Protein AF-A0A3C1Z0P9-F1 (afdb_monomer)

Sequence (210 aa):
MDNQQPSSAASVQPLSIDPVDRVIAYHIRTKHHFNRYAKSLGFLDWANQPDPFRRFEGTPLIRLPLLSPKDDPQSPSYDAIYQPGAVASQPLTIRTISRFFELSLGLSAWKKAGESEWALRNNPSSGNLHPTEGYVMLPPSDGLALAPGLYHYAPKEHGLELRIEYPPEQVTRLLAEFPSGAFLFGLTSVHWREAWKYGERAFRYCNHDV

Structure (mmCIF, N/CA/C/O backbone):
data_AF-A0A3C1Z0P9-F1
#
_entry.id   AF-A0A3C1Z0P9-F1
#
loop_
_atom_site.group_PDB
_atom_site.id
_atom_site.type_symbol
_atom_site.label_atom_id
_atom_site.label_alt_id
_atom_site.label_comp_id
_atom_site.label_asym_id
_atom_site.label_entity_id
_atom_site.label_seq_id
_atom_site.pdbx_PDB_ins_code
_atom_site.Cartn_x
_atom_site.Cartn_y
_atom_site.Cartn_z
_atom_site.occupancy
_atom_site.B_iso_or_equiv
_atom_site.auth_seq_id
_atom_site.auth_comp_id
_atom_site.auth_asym_id
_atom_site.auth_atom_id
_atom_site.pdbx_PDB_model_num
ATOM 1 N N . MET A 1 1 ? 25.998 -17.353 -51.418 1.00 42.50 1 MET A N 1
ATOM 2 C CA . MET A 1 1 ? 26.327 -18.200 -50.259 1.00 42.50 1 MET A CA 1
ATOM 3 C C . MET A 1 1 ? 27.242 -17.379 -49.386 1.00 42.50 1 MET A C 1
ATOM 5 O O . MET A 1 1 ? 28.384 -17.194 -49.771 1.00 42.50 1 MET A O 1
ATOM 9 N N . ASP A 1 2 ? 26.729 -16.831 -48.292 1.00 38.31 2 ASP A N 1
ATOM 10 C CA . ASP A 1 2 ? 27.595 -16.392 -47.205 1.00 38.31 2 ASP A CA 1
ATOM 11 C C . ASP A 1 2 ? 26.858 -16.667 -45.897 1.00 38.31 2 ASP A C 1
ATOM 13 O O . ASP A 1 2 ? 25.745 -16.193 -45.666 1.00 38.31 2 ASP A O 1
ATOM 17 N N . ASN A 1 3 ? 27.409 -17.615 -45.151 1.00 41.31 3 ASN A N 1
ATOM 18 C CA . ASN A 1 3 ? 26.755 -18.341 -44.077 1.00 41.31 3 ASN A CA 1
ATOM 19 C C . ASN A 1 3 ? 27.108 -17.633 -42.764 1.00 41.31 3 ASN A C 1
ATOM 21 O O . ASN A 1 3 ? 28.132 -17.938 -42.153 1.00 41.31 3 ASN A O 1
ATOM 25 N N . GLN A 1 4 ? 26.305 -16.648 -42.354 1.00 46.50 4 GLN A N 1
ATOM 26 C CA . GLN A 1 4 ? 26.462 -16.032 -41.036 1.00 46.50 4 GLN A CA 1
ATOM 27 C C . GLN A 1 4 ? 26.094 -17.057 -39.959 1.00 46.50 4 GLN A C 1
ATOM 29 O O . GLN A 1 4 ? 24.937 -17.444 -39.800 1.00 46.50 4 GLN A O 1
ATOM 34 N N . GLN A 1 5 ? 27.119 -17.521 -39.246 1.00 40.94 5 GLN A N 1
ATOM 35 C CA . GLN A 1 5 ? 27.005 -18.417 -38.103 1.00 40.94 5 GLN A CA 1
ATOM 36 C C . GLN A 1 5 ? 26.065 -17.835 -37.033 1.00 40.94 5 GLN A C 1
ATOM 38 O O . GLN A 1 5 ? 26.124 -16.635 -36.751 1.00 40.94 5 GLN A O 1
ATOM 43 N N . PRO A 1 6 ? 25.234 -18.665 -36.382 1.00 46.44 6 PRO A N 1
ATOM 44 C CA . PRO A 1 6 ? 24.427 -18.215 -35.263 1.00 46.44 6 PRO A CA 1
ATOM 45 C C . PRO A 1 6 ? 25.325 -17.822 -34.082 1.00 46.44 6 PRO A C 1
ATOM 47 O O . PRO A 1 6 ? 26.190 -18.585 -33.650 1.00 46.44 6 PRO A O 1
ATOM 50 N N . SER A 1 7 ? 25.081 -16.608 -33.582 1.00 47.12 7 SER A N 1
ATOM 51 C CA . SER A 1 7 ? 25.547 -16.057 -32.306 1.00 47.12 7 SER A CA 1
ATOM 52 C C . SER A 1 7 ? 25.639 -17.136 -31.224 1.00 47.12 7 SER A C 1
ATOM 54 O O . SER A 1 7 ? 24.657 -17.837 -30.962 1.00 47.12 7 SER A O 1
ATOM 56 N N . SER A 1 8 ? 26.812 -17.271 -30.598 1.00 46.47 8 SER A N 1
ATOM 57 C CA . SER A 1 8 ? 27.022 -18.226 -29.516 1.00 46.47 8 SER A CA 1
ATOM 58 C C . SER A 1 8 ? 26.018 -17.960 -28.394 1.00 46.47 8 SER A C 1
ATOM 60 O O . SER A 1 8 ? 25.940 -16.867 -27.828 1.00 46.47 8 SER A O 1
ATOM 62 N N . ALA A 1 9 ? 25.210 -18.972 -28.081 1.00 48.31 9 ALA A N 1
ATOM 63 C CA . ALA A 1 9 ? 24.392 -18.965 -26.885 1.00 48.31 9 ALA A CA 1
ATOM 64 C C . ALA A 1 9 ? 25.336 -18.782 -25.691 1.00 48.31 9 ALA A C 1
ATOM 66 O O . ALA A 1 9 ? 26.163 -19.651 -25.411 1.00 48.31 9 ALA A O 1
ATOM 67 N N . ALA A 1 10 ? 25.260 -17.623 -25.032 1.00 52.56 10 ALA A N 1
ATOM 68 C CA . ALA A 1 10 ? 26.004 -17.372 -23.810 1.00 52.56 10 ALA A CA 1
ATOM 69 C C . ALA A 1 10 ? 25.711 -18.520 -22.838 1.00 52.56 10 ALA A C 1
ATOM 71 O O . ALA A 1 10 ? 24.551 -18.767 -22.500 1.00 52.56 10 ALA A O 1
ATOM 72 N N . SER A 1 11 ? 26.754 -19.242 -22.433 1.00 46.38 11 SER A N 1
ATOM 73 C CA . SER A 1 11 ? 26.647 -20.298 -21.439 1.00 46.38 11 SER A CA 1
ATOM 74 C C . SER A 1 11 ? 26.042 -19.697 -20.173 1.00 46.38 11 SER A C 1
ATOM 76 O O . SER A 1 11 ? 26.621 -18.816 -19.537 1.00 46.38 11 SER A O 1
ATOM 78 N N . VAL A 1 12 ? 24.827 -20.129 -19.833 1.00 59.91 12 VAL A N 1
ATOM 79 C CA . VAL A 1 12 ? 24.182 -19.740 -18.582 1.00 59.91 12 VAL A CA 1
ATOM 80 C C . VAL A 1 12 ? 24.984 -20.407 -17.473 1.00 59.91 12 VAL A C 1
ATOM 82 O O . VAL A 1 12 ? 24.833 -21.601 -17.222 1.00 59.91 12 VAL A O 1
ATOM 85 N N . GLN A 1 13 ? 25.897 -19.657 -16.856 1.00 63.56 13 GLN A N 1
ATOM 86 C CA . GLN A 1 13 ? 26.568 -20.127 -15.653 1.00 63.56 13 GLN A CA 1
ATOM 87 C C . GLN A 1 13 ? 25.504 -20.432 -14.590 1.00 63.56 13 GLN A C 1
ATOM 89 O O . GLN A 1 13 ? 24.566 -19.640 -14.428 1.00 63.56 13 GLN A O 1
ATOM 94 N N . PRO A 1 14 ? 25.615 -21.566 -13.879 1.00 70.69 14 PRO A N 1
ATOM 95 C CA . PRO A 1 14 ? 24.681 -21.891 -12.816 1.00 70.69 14 PRO A CA 1
ATOM 96 C C . PRO A 1 14 ? 24.708 -20.784 -11.759 1.00 70.69 14 PRO A C 1
ATOM 98 O O . PRO A 1 14 ? 25.771 -20.292 -11.379 1.00 70.69 14 PRO A O 1
ATOM 101 N N . LEU A 1 15 ? 23.523 -20.366 -11.310 1.00 74.00 15 LEU A N 1
ATOM 102 C CA . LEU A 1 15 ? 23.396 -19.397 -10.224 1.00 74.00 15 LEU A CA 1
ATOM 103 C C . LEU A 1 15 ? 24.046 -19.982 -8.965 1.00 74.00 15 LEU A C 1
ATOM 105 O O . LEU A 1 15 ? 23.732 -21.111 -8.587 1.00 74.00 15 LEU A O 1
ATOM 109 N N . SER A 1 16 ? 24.926 -19.209 -8.320 1.00 83.44 16 SER A N 1
ATOM 110 C CA . SER A 1 16 ? 25.481 -19.571 -7.011 1.00 83.44 16 SER A CA 1
ATOM 111 C C . SER A 1 16 ? 24.342 -19.857 -6.030 1.00 83.44 16 SER A C 1
ATOM 113 O O . SER A 1 16 ? 23.314 -19.172 -6.039 1.00 83.44 16 SER A O 1
ATOM 115 N N . ILE A 1 17 ? 24.511 -20.884 -5.198 1.00 88.12 17 ILE A N 1
ATOM 116 C CA . ILE A 1 17 ? 23.572 -21.194 -4.111 1.00 88.12 17 ILE A CA 1
ATOM 117 C C . ILE A 1 17 ? 23.755 -20.251 -2.918 1.00 88.12 17 ILE A C 1
ATOM 119 O O . ILE A 1 17 ? 22.857 -20.151 -2.083 1.00 88.12 17 ILE A O 1
ATOM 123 N N . ASP A 1 18 ? 24.883 -19.538 -2.860 1.00 95.56 18 ASP A N 1
ATOM 124 C CA . ASP A 1 18 ? 25.155 -18.562 -1.817 1.00 95.56 18 ASP A CA 1
ATOM 125 C C . ASP A 1 18 ? 24.225 -17.332 -1.959 1.00 95.56 18 ASP A C 1
ATOM 127 O O . ASP A 1 18 ? 24.135 -16.730 -3.038 1.00 95.56 18 ASP A O 1
ATOM 131 N N . PRO A 1 19 ? 23.492 -16.936 -0.899 1.00 94.69 19 PRO A N 1
ATOM 132 C CA . PRO A 1 19 ? 22.574 -15.801 -0.959 1.00 94.69 19 PRO A CA 1
ATOM 133 C C . PRO A 1 19 ? 23.247 -14.466 -1.300 1.00 94.69 19 PRO A C 1
ATOM 135 O O . PRO A 1 19 ? 22.649 -13.652 -2.007 1.00 94.69 19 PRO A O 1
ATOM 138 N N . VAL A 1 20 ? 24.474 -14.232 -0.825 1.00 96.19 20 VAL A N 1
ATOM 139 C CA . VAL A 1 20 ? 25.214 -12.986 -1.061 1.00 96.19 20 VAL A CA 1
ATOM 140 C C . VAL A 1 20 ? 25.631 -12.907 -2.525 1.00 96.19 20 VAL A C 1
ATOM 142 O O . VAL A 1 20 ? 25.364 -11.895 -3.180 1.00 96.19 20 VAL A O 1
ATOM 145 N N . ASP A 1 21 ? 26.170 -13.993 -3.077 1.00 96.00 21 ASP A N 1
ATOM 146 C CA . ASP A 1 21 ? 26.513 -14.077 -4.499 1.00 96.00 21 ASP A CA 1
ATOM 147 C C . ASP A 1 21 ? 25.297 -13.822 -5.394 1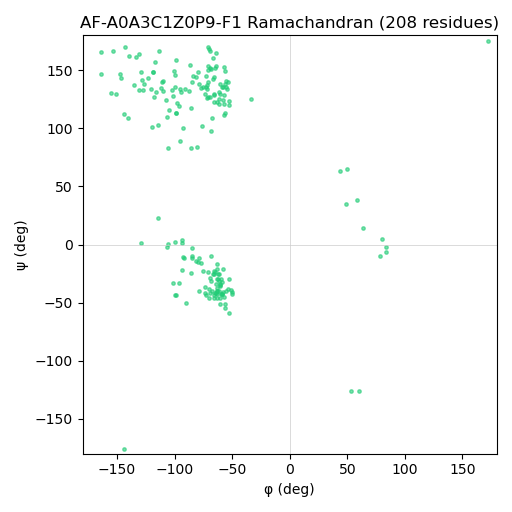.00 96.00 21 ASP A C 1
ATOM 149 O O . ASP A 1 21 ? 25.396 -13.112 -6.397 1.00 96.00 21 ASP A O 1
ATOM 153 N N . ARG A 1 22 ? 24.119 -14.349 -5.032 1.00 95.06 22 ARG A N 1
ATOM 154 C CA . ARG A 1 22 ? 22.870 -14.119 -5.781 1.00 95.06 22 ARG A CA 1
ATOM 155 C C . ARG A 1 22 ? 22.459 -12.651 -5.776 1.00 95.06 22 ARG A C 1
ATOM 157 O O . ARG A 1 22 ? 22.058 -12.129 -6.820 1.00 95.06 22 ARG A O 1
ATOM 164 N N . VAL A 1 23 ? 22.565 -11.977 -4.631 1.00 95.06 23 VAL A N 1
ATOM 165 C CA . VAL A 1 23 ? 22.272 -10.541 -4.514 1.00 95.06 23 VAL A CA 1
ATOM 166 C C . VAL A 1 23 ? 23.273 -9.719 -5.327 1.00 95.06 23 VAL A C 1
ATOM 168 O O . VAL A 1 23 ? 22.857 -8.824 -6.065 1.00 95.06 23 VAL A O 1
ATOM 171 N N . ILE A 1 24 ? 24.569 -10.043 -5.271 1.00 96.12 24 ILE A N 1
ATOM 172 C CA . ILE A 1 24 ? 25.610 -9.374 -6.068 1.00 96.12 24 ILE A CA 1
ATOM 173 C C . ILE A 1 24 ? 25.377 -9.606 -7.565 1.00 96.12 24 ILE A C 1
ATOM 175 O O . ILE A 1 24 ? 25.391 -8.649 -8.341 1.00 96.12 24 ILE A O 1
ATOM 179 N N . ALA A 1 25 ? 25.096 -10.839 -7.985 1.00 95.56 25 ALA A N 1
ATOM 180 C CA . ALA A 1 25 ? 24.813 -11.174 -9.377 1.00 95.56 25 ALA A CA 1
ATOM 181 C C . ALA A 1 25 ? 23.583 -10.416 -9.896 1.00 95.56 25 ALA A C 1
ATOM 183 O O . ALA A 1 25 ? 23.639 -9.786 -10.957 1.00 95.56 25 ALA A O 1
ATOM 184 N N . TYR A 1 26 ? 22.493 -10.392 -9.120 1.00 95.88 26 TYR A N 1
ATOM 185 C CA . TYR A 1 26 ? 21.323 -9.572 -9.430 1.00 95.88 26 TYR A CA 1
ATOM 186 C C . TYR A 1 26 ? 21.692 -8.090 -9.505 1.00 95.88 26 TYR A C 1
ATOM 188 O O . TYR A 1 26 ? 21.267 -7.390 -10.431 1.00 95.88 26 TYR A O 1
ATOM 196 N N . HIS A 1 27 ? 22.520 -7.604 -8.576 1.00 96.69 27 HIS A N 1
ATOM 197 C CA . HIS A 1 27 ? 22.943 -6.218 -8.563 1.00 96.69 27 HIS A CA 1
ATOM 198 C C . HIS A 1 27 ? 23.704 -5.854 -9.850 1.00 96.69 27 HIS A C 1
ATOM 200 O O . HIS A 1 27 ? 23.360 -4.882 -10.527 1.00 96.69 27 HIS A O 1
ATOM 206 N N . ILE A 1 28 ? 24.713 -6.639 -10.220 1.00 95.94 28 ILE A N 1
ATOM 207 C CA . ILE A 1 28 ? 25.516 -6.408 -11.423 1.00 95.94 28 ILE A CA 1
ATOM 208 C C . ILE A 1 28 ? 24.663 -6.510 -12.688 1.00 95.94 28 ILE A C 1
ATOM 210 O O . ILE A 1 28 ? 24.818 -5.676 -13.576 1.00 95.94 28 ILE A O 1
ATOM 214 N N . ARG A 1 29 ? 23.726 -7.464 -12.754 1.00 95.31 29 ARG A N 1
ATOM 215 C CA . ARG A 1 29 ? 22.829 -7.636 -13.907 1.00 95.31 29 ARG A CA 1
ATOM 216 C C . ARG A 1 29 ? 21.907 -6.436 -14.129 1.00 95.31 29 ARG A C 1
ATOM 218 O O . ARG A 1 29 ? 21.648 -6.060 -15.267 1.00 95.31 29 ARG A O 1
ATOM 225 N N . THR A 1 30 ? 21.392 -5.851 -13.050 1.00 96.69 30 THR A N 1
ATOM 226 C CA . THR A 1 30 ? 20.260 -4.910 -13.119 1.00 96.69 30 THR A CA 1
ATOM 227 C C . THR A 1 30 ? 20.629 -3.451 -12.897 1.00 96.69 30 THR A C 1
ATOM 229 O O . THR A 1 30 ? 19.746 -2.594 -12.957 1.00 96.69 30 THR A O 1
ATOM 232 N N . LYS A 1 31 ? 21.897 -3.128 -12.615 1.00 96.50 31 LYS A N 1
ATOM 233 C CA . LYS A 1 31 ? 22.359 -1.733 -12.586 1.00 96.50 31 LYS A CA 1
ATOM 234 C C . LYS A 1 31 ? 22.422 -1.151 -13.999 1.00 96.50 31 LYS A C 1
ATOM 236 O O . LYS A 1 31 ? 22.614 -1.867 -14.978 1.00 96.50 31 LYS A O 1
ATOM 241 N N . HIS A 1 32 ? 22.279 0.164 -14.100 1.00 95.94 32 HIS A N 1
ATOM 242 C CA . HIS A 1 32 ? 22.684 0.859 -15.315 1.00 95.94 32 HIS A CA 1
ATOM 243 C C . HIS A 1 32 ? 24.210 0.866 -15.413 1.00 95.94 32 HIS A C 1
ATOM 245 O O . HIS A 1 32 ? 24.918 0.843 -14.404 1.00 95.94 32 HIS A O 1
ATOM 251 N N . HIS A 1 33 ? 24.709 0.882 -16.639 1.00 94.00 33 HIS A N 1
ATOM 252 C CA . HIS A 1 33 ? 26.115 1.051 -16.952 1.00 94.00 33 HIS A CA 1
ATOM 253 C C . HIS A 1 33 ? 26.282 2.340 -17.747 1.00 94.00 33 HIS A C 1
ATOM 255 O O . HIS A 1 33 ? 25.355 2.780 -18.419 1.00 94.00 33 HIS A O 1
ATOM 261 N N . PHE A 1 34 ? 27.487 2.902 -17.725 1.00 95.38 34 PHE A N 1
ATOM 262 C CA . PHE A 1 34 ? 27.802 4.127 -18.459 1.00 95.38 34 PHE A CA 1
ATOM 263 C C . PHE A 1 34 ? 27.367 4.069 -19.938 1.00 95.38 34 PHE A C 1
ATOM 265 O O . PHE A 1 34 ? 26.765 5.008 -20.439 1.00 95.38 34 PHE A O 1
ATOM 272 N N . ASN A 1 35 ? 27.573 2.921 -20.597 1.00 96.12 35 ASN A N 1
ATOM 273 C CA . ASN A 1 35 ? 27.266 2.733 -22.020 1.00 96.12 35 ASN A CA 1
ATOM 274 C C . ASN A 1 35 ? 25.938 2.005 -22.306 1.00 96.12 35 ASN A C 1
ATOM 276 O O . ASN A 1 35 ? 25.666 1.699 -23.463 1.00 96.12 35 ASN A O 1
ATOM 280 N N . ARG A 1 36 ? 25.139 1.640 -21.289 1.00 92.94 36 ARG A N 1
ATOM 281 C CA . ARG A 1 36 ? 23.839 0.970 -21.504 1.00 92.94 36 ARG A CA 1
ATOM 282 C C . ARG A 1 36 ? 22.928 1.001 -20.279 1.00 92.94 36 ARG A C 1
ATOM 284 O O . ARG A 1 36 ? 23.380 0.837 -19.144 1.00 92.94 36 ARG A O 1
ATOM 291 N N . TYR A 1 37 ? 21.622 1.068 -20.515 1.00 94.06 37 TYR A N 1
ATOM 292 C CA . TYR A 1 37 ? 20.629 0.819 -19.473 1.00 94.06 37 TYR A CA 1
ATOM 293 C C . TYR A 1 37 ? 20.558 -0.666 -19.077 1.00 94.06 37 TYR A C 1
ATOM 295 O O . TYR A 1 37 ? 21.166 -1.540 -19.699 1.00 94.06 37 TYR A O 1
ATOM 303 N N . ALA A 1 38 ? 19.831 -0.937 -17.991 1.00 95.12 38 ALA A N 1
ATOM 304 C CA . ALA A 1 38 ? 19.542 -2.298 -17.555 1.00 95.12 38 ALA A CA 1
ATOM 305 C C . ALA A 1 38 ? 18.579 -2.938 -18.562 1.00 95.12 38 ALA A C 1
ATOM 307 O O . ALA A 1 38 ? 17.809 -2.226 -19.206 1.00 95.12 38 ALA A O 1
ATOM 308 N N . LYS A 1 39 ? 18.630 -4.263 -18.710 1.00 95.38 39 LYS A N 1
ATOM 309 C CA . LYS A 1 39 ? 17.840 -4.958 -19.729 1.00 95.38 39 LYS A CA 1
ATOM 310 C C . LYS A 1 39 ? 16.335 -4.845 -19.456 1.00 95.38 39 LYS A C 1
ATOM 312 O O . LYS A 1 39 ? 15.859 -5.168 -18.367 1.00 95.38 39 LYS A O 1
ATOM 317 N N . SER A 1 40 ? 15.605 -4.442 -20.488 1.00 94.00 40 SER A N 1
ATOM 318 C CA . SER A 1 40 ? 14.145 -4.462 -20.592 1.00 94.00 40 SER A CA 1
ATOM 319 C C . SER A 1 40 ? 13.756 -4.793 -22.039 1.00 94.00 40 SER A C 1
ATOM 321 O O . SER A 1 40 ? 14.635 -5.058 -22.862 1.00 94.00 40 SER A O 1
ATOM 323 N N . LEU A 1 41 ? 12.459 -4.776 -22.365 1.00 90.88 41 LEU A N 1
ATOM 324 C CA . LEU A 1 41 ? 11.967 -5.036 -23.726 1.00 90.88 41 LEU A CA 1
ATOM 325 C C . LEU A 1 41 ? 12.441 -3.998 -24.762 1.00 90.88 41 LEU A C 1
ATOM 327 O O . LEU A 1 41 ? 12.373 -4.257 -25.958 1.00 90.88 41 LEU A O 1
ATOM 331 N N . GLY A 1 42 ? 12.922 -2.828 -24.326 1.00 89.44 42 GLY A N 1
ATOM 332 C CA . GLY A 1 42 ? 13.350 -1.739 -25.214 1.00 89.44 42 GLY A CA 1
ATOM 333 C C . GLY A 1 42 ? 12.204 -0.902 -25.801 1.00 89.44 42 GLY A C 1
ATOM 334 O O . GLY A 1 42 ? 12.459 0.165 -26.348 1.00 89.44 42 GLY A O 1
ATOM 335 N N . PHE A 1 43 ? 10.954 -1.337 -25.634 1.00 92.38 43 PHE A N 1
ATOM 336 C CA . PHE A 1 43 ? 9.726 -0.605 -25.951 1.00 92.38 43 PHE A CA 1
ATOM 337 C C . PHE A 1 43 ? 8.647 -0.910 -24.896 1.00 92.38 43 PHE A C 1
ATOM 339 O O . PHE A 1 43 ? 8.834 -1.798 -24.062 1.00 92.38 43 PHE A O 1
ATOM 346 N N . LEU A 1 44 ? 7.536 -0.167 -24.913 1.00 93.50 44 LEU A N 1
ATOM 347 C CA . LEU A 1 44 ? 6.382 -0.405 -24.039 1.00 93.50 44 LEU A CA 1
ATOM 348 C C . LEU A 1 44 ? 5.309 -1.197 -24.783 1.00 93.50 44 LEU A C 1
ATOM 350 O O . LEU A 1 44 ? 4.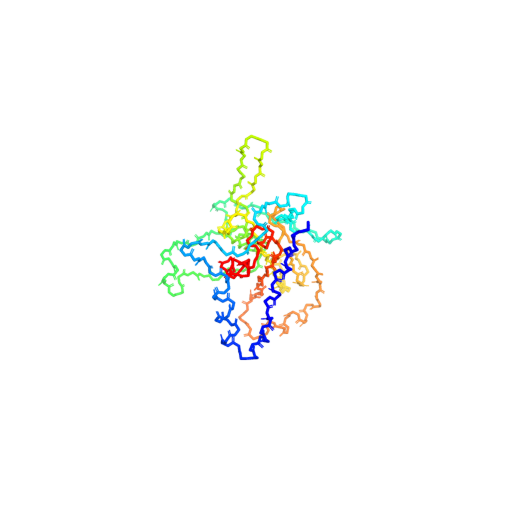807 -0.756 -25.817 1.00 93.50 44 LEU A O 1
ATOM 354 N N . ASP A 1 45 ? 4.960 -2.357 -24.238 1.00 94.31 45 ASP A N 1
ATOM 355 C CA . ASP A 1 45 ? 3.878 -3.195 -24.744 1.00 94.31 45 ASP A CA 1
ATOM 356 C C . ASP A 1 45 ? 2.536 -2.740 -24.156 1.00 94.31 45 ASP A C 1
ATOM 358 O O . ASP A 1 45 ? 2.062 -3.258 -23.143 1.00 94.31 45 ASP A O 1
ATOM 362 N N . TRP A 1 46 ? 1.938 -1.722 -24.771 1.00 93.19 46 TRP A N 1
ATOM 363 C CA . TRP A 1 46 ? 0.694 -1.114 -24.295 1.00 93.19 46 TRP A CA 1
ATOM 364 C C . TRP A 1 46 ? -0.495 -2.079 -24.258 1.00 93.19 46 TRP A C 1
ATOM 366 O O . TRP A 1 46 ? -1.391 -1.886 -23.442 1.00 93.19 46 TRP A O 1
ATOM 376 N N . ALA A 1 47 ? -0.494 -3.134 -25.082 1.00 94.81 47 ALA A N 1
ATOM 377 C CA . ALA A 1 47 ? -1.560 -4.136 -25.081 1.00 94.81 47 ALA A CA 1
ATOM 378 C C . ALA A 1 47 ? -1.589 -4.956 -23.779 1.00 94.81 47 ALA A C 1
ATOM 380 O O . ALA A 1 47 ? -2.639 -5.459 -23.393 1.00 94.81 47 ALA A O 1
ATOM 381 N N . ASN A 1 48 ? -0.447 -5.057 -23.093 1.00 94.25 48 ASN A N 1
ATOM 382 C CA . ASN A 1 48 ? -0.284 -5.807 -21.849 1.00 94.25 48 ASN A CA 1
ATOM 383 C C . ASN A 1 48 ? 0.034 -4.902 -20.648 1.00 94.25 48 ASN A C 1
ATOM 385 O O . ASN A 1 48 ? 0.605 -5.363 -19.653 1.00 94.25 48 ASN A O 1
ATOM 389 N N . GLN A 1 49 ? -0.319 -3.613 -20.724 1.00 95.00 49 GLN A N 1
ATOM 390 C CA . GLN A 1 49 ? -0.156 -2.698 -19.600 1.00 95.00 49 GLN A CA 1
ATOM 391 C C . GLN A 1 49 ? -0.997 -3.179 -18.402 1.00 95.00 49 GLN A C 1
ATOM 393 O O . GLN A 1 49 ? -2.204 -3.384 -18.542 1.00 95.00 49 GLN A O 1
ATOM 398 N N . PRO A 1 50 ? -0.392 -3.365 -17.216 1.00 95.44 50 PRO A N 1
ATOM 399 C CA . PRO A 1 50 ? -1.125 -3.828 -16.049 1.00 95.44 50 PRO A CA 1
ATOM 400 C C . PRO A 1 50 ? -2.032 -2.748 -15.472 1.00 95.44 50 PRO A C 1
ATOM 402 O O . PRO A 1 50 ? -1.655 -1.577 -15.407 1.00 95.44 50 PRO A O 1
ATOM 405 N N . ASP A 1 51 ? -3.184 -3.175 -14.954 1.00 95.00 51 ASP A N 1
ATOM 406 C CA . ASP A 1 51 ? -4.067 -2.299 -14.191 1.00 95.00 51 ASP A CA 1
ATOM 407 C C . ASP A 1 51 ? -3.355 -1.822 -12.905 1.00 95.00 51 ASP A C 1
ATOM 409 O O . ASP A 1 51 ? -2.927 -2.654 -12.083 1.00 95.00 51 ASP A O 1
ATOM 413 N N . PRO A 1 52 ? -3.206 -0.498 -12.695 1.00 94.38 52 PRO A N 1
ATOM 414 C CA . PRO A 1 52 ? -2.633 0.043 -11.466 1.00 94.38 52 PRO A CA 1
ATOM 415 C C . PRO A 1 52 ? -3.534 -0.167 -10.237 1.00 94.38 52 PRO A C 1
ATOM 417 O O . PRO A 1 52 ? -3.086 0.060 -9.113 1.00 94.38 52 PRO A O 1
ATOM 420 N N . PHE A 1 53 ? -4.781 -0.610 -10.409 1.00 97.00 53 PHE A N 1
ATOM 421 C CA . PHE A 1 53 ? -5.763 -0.820 -9.352 1.00 97.00 53 PHE A CA 1
ATOM 422 C C . PHE A 1 53 ? -6.200 -2.276 -9.299 1.00 97.00 53 PHE A C 1
ATOM 424 O O . PHE A 1 53 ? -7.038 -2.735 -10.068 1.00 97.00 53 PHE A O 1
ATOM 431 N N . ARG A 1 54 ? -5.651 -3.029 -8.346 1.00 97.19 54 ARG A N 1
ATOM 432 C CA . ARG A 1 54 ? -6.138 -4.384 -8.109 1.00 97.19 54 ARG A CA 1
ATOM 433 C C . ARG A 1 54 ? -7.517 -4.310 -7.471 1.00 97.19 54 ARG A C 1
ATOM 435 O O . ARG A 1 54 ? -7.736 -3.501 -6.573 1.00 97.19 54 ARG A O 1
ATOM 442 N N . ARG A 1 55 ? -8.406 -5.199 -7.897 1.00 97.56 55 ARG A N 1
ATOM 443 C CA . ARG A 1 55 ? -9.712 -5.432 -7.283 1.00 97.56 55 ARG A CA 1
ATOM 444 C C . ARG A 1 55 ? -9.889 -6.919 -7.018 1.00 97.56 55 ARG A C 1
ATOM 446 O O . ARG A 1 55 ? -9.377 -7.751 -7.769 1.00 97.56 55 ARG A O 1
ATOM 453 N N . PHE A 1 56 ? -10.616 -7.247 -5.960 1.00 96.88 56 PHE A N 1
ATOM 454 C CA . PHE A 1 56 ? -11.096 -8.602 -5.708 1.00 96.88 56 PHE A CA 1
ATOM 455 C C . PHE A 1 56 ? -12.589 -8.647 -6.001 1.00 96.88 56 PHE A C 1
ATOM 457 O O . PHE A 1 56 ? -13.425 -8.477 -5.120 1.00 96.88 56 PHE A O 1
ATOM 464 N N . GLU A 1 57 ? -12.922 -8.821 -7.278 1.00 94.12 57 GLU A N 1
ATOM 465 C CA . GLU A 1 57 ? -14.312 -8.837 -7.729 1.00 94.12 57 GLU A CA 1
ATOM 466 C C . GLU A 1 57 ? -15.138 -9.895 -6.987 1.00 94.12 57 GLU A C 1
ATOM 468 O O . GLU A 1 57 ? -14.684 -11.012 -6.735 1.00 94.12 57 GLU A O 1
ATOM 473 N N . GLY A 1 58 ? -16.365 -9.521 -6.620 1.00 95.06 58 GLY A N 1
ATOM 474 C CA . GLY A 1 58 ? -17.286 -10.380 -5.877 1.00 95.06 58 GLY A CA 1
ATOM 475 C C . GLY A 1 58 ? -17.090 -10.389 -4.359 1.00 95.06 58 GLY A C 1
ATOM 476 O O . GLY A 1 58 ? -17.933 -10.957 -3.667 1.00 95.06 58 GLY A O 1
ATOM 477 N N . THR A 1 59 ? -16.047 -9.752 -3.813 1.00 96.94 59 THR A N 1
ATOM 478 C CA . THR A 1 59 ? -15.906 -9.624 -2.356 1.00 96.94 59 THR A CA 1
ATOM 479 C C . THR A 1 59 ? -16.638 -8.392 -1.808 1.00 96.94 59 THR A C 1
ATOM 481 O O . THR A 1 59 ? -16.833 -7.405 -2.527 1.00 96.94 59 THR A O 1
ATOM 484 N N . PRO A 1 60 ? -17.054 -8.410 -0.526 1.00 97.38 60 PRO A N 1
ATOM 485 C CA . PRO A 1 60 ? -17.585 -7.222 0.131 1.00 97.38 60 PRO A CA 1
ATOM 486 C C . PRO A 1 60 ? -16.569 -6.072 0.125 1.00 97.38 60 PRO A C 1
ATOM 488 O O . PRO A 1 60 ? -15.456 -6.223 0.631 1.00 97.38 60 PRO A O 1
ATOM 491 N N . LEU A 1 61 ? -16.978 -4.918 -0.412 1.00 97.81 61 LEU A N 1
ATOM 492 C CA . LEU A 1 61 ? -16.227 -3.662 -0.380 1.00 97.81 61 LEU A CA 1
ATOM 493 C C . LEU A 1 61 ? -16.861 -2.710 0.637 1.00 97.81 61 LEU A C 1
ATOM 495 O O . LEU A 1 61 ? -17.976 -2.226 0.436 1.00 97.81 61 LEU A O 1
ATOM 499 N N . ILE A 1 62 ? -16.118 -2.383 1.688 1.00 97.38 62 ILE A N 1
ATOM 500 C CA . ILE A 1 62 ? -16.499 -1.385 2.681 1.00 97.38 62 ILE A CA 1
ATOM 501 C C . ILE A 1 62 ? -15.787 -0.079 2.348 1.00 97.38 62 ILE A C 1
ATOM 503 O O . ILE A 1 62 ? -14.563 0.007 2.429 1.00 97.38 62 ILE A O 1
ATOM 507 N N . ARG A 1 63 ? -16.542 0.953 1.965 1.00 97.69 63 ARG A N 1
ATOM 508 C CA . ARG A 1 63 ? -15.967 2.279 1.706 1.00 97.69 63 ARG A CA 1
ATOM 509 C C . ARG A 1 63 ? -15.554 2.945 3.012 1.00 97.69 63 ARG A C 1
ATOM 511 O O . ARG A 1 63 ? -16.326 2.970 3.969 1.00 97.69 63 ARG A O 1
ATOM 518 N N . LEU A 1 64 ? -14.351 3.501 3.023 1.00 98.19 64 LEU A N 1
ATOM 519 C CA . LEU A 1 64 ? -13.842 4.286 4.135 1.00 98.19 64 LEU A CA 1
ATOM 520 C C . LEU A 1 64 ? -14.333 5.739 4.000 1.00 98.19 64 LEU A C 1
ATOM 522 O O . LEU A 1 64 ? -14.492 6.242 2.883 1.00 98.19 64 LEU A O 1
ATOM 526 N N . PRO A 1 65 ? -14.629 6.424 5.116 1.00 96.69 65 PRO A N 1
ATOM 527 C CA . PRO A 1 65 ? -15.049 7.819 5.076 1.00 96.69 65 PRO A CA 1
ATOM 528 C C . PRO A 1 65 ? -13.876 8.726 4.696 1.00 96.69 65 PRO A C 1
ATOM 530 O O . PRO A 1 65 ? -12.862 8.711 5.385 1.00 96.69 65 PRO A O 1
ATOM 533 N N . LEU A 1 66 ? -14.028 9.577 3.680 1.00 95.31 66 LEU A N 1
ATOM 534 C CA . LEU A 1 66 ? -13.069 10.657 3.426 1.00 95.31 66 LEU A CA 1
ATOM 535 C C . LEU A 1 66 ? -13.215 11.732 4.507 1.00 95.31 66 LEU A C 1
ATOM 537 O O . LEU A 1 66 ? -14.313 12.237 4.742 1.00 95.31 66 LEU A O 1
ATOM 541 N N . LEU A 1 67 ? -12.110 12.067 5.167 1.00 95.38 67 LEU A N 1
ATOM 542 C CA . LEU A 1 67 ? -12.083 12.979 6.305 1.00 95.38 67 LEU A CA 1
ATOM 543 C C . LEU A 1 67 ? -11.407 14.290 5.904 1.00 95.38 67 LEU A C 1
ATOM 545 O O . LEU A 1 67 ? -10.302 14.284 5.364 1.00 95.38 67 LEU A O 1
ATOM 549 N N . SER A 1 68 ? -12.002 15.437 6.227 1.00 93.81 68 SER A N 1
ATOM 550 C CA . SER A 1 68 ? -11.333 16.723 6.009 1.00 93.81 68 SER A CA 1
ATOM 551 C C . SER A 1 68 ? -10.102 16.867 6.917 1.00 93.81 68 SER A C 1
ATOM 553 O O . SER A 1 68 ? -10.021 16.200 7.948 1.00 93.81 68 SER A O 1
ATOM 555 N N . PRO A 1 69 ? -9.145 17.763 6.625 1.00 89.50 69 PRO A N 1
ATOM 556 C CA . PRO A 1 69 ? -7.966 17.947 7.480 1.00 89.50 69 PRO A CA 1
ATOM 557 C C . PRO A 1 69 ? -8.271 18.334 8.938 1.00 89.50 69 PRO A C 1
ATOM 559 O O . PRO A 1 69 ? -7.422 18.157 9.804 1.00 89.50 69 PRO A O 1
ATOM 562 N N . LYS A 1 70 ? -9.467 18.875 9.210 1.00 91.50 70 LYS A N 1
ATOM 563 C CA . LYS A 1 70 ? -9.912 19.285 10.553 1.00 91.50 70 LYS A CA 1
ATOM 564 C C . LYS A 1 70 ? -10.661 18.181 11.302 1.00 91.50 70 LYS A C 1
ATOM 566 O O . LYS A 1 70 ? -10.936 18.335 12.486 1.00 91.50 70 LYS A O 1
ATOM 571 N N . ASP A 1 71 ? -11.024 17.107 10.609 1.00 94.50 71 ASP A N 1
ATOM 572 C CA . ASP A 1 71 ? -11.742 15.977 11.182 1.00 94.50 71 ASP A CA 1
ATOM 573 C C . ASP A 1 71 ? -10.801 15.052 11.958 1.00 94.50 71 ASP A C 1
ATOM 575 O O . ASP A 1 71 ? -9.728 14.687 11.469 1.00 94.50 71 ASP A O 1
ATOM 579 N N . ASP A 1 72 ? -11.253 14.579 13.121 1.00 91.75 72 ASP A N 1
ATOM 580 C CA . ASP A 1 72 ? -10.506 13.593 13.901 1.00 91.75 72 ASP A CA 1
ATOM 581 C C . ASP A 1 72 ? -10.425 12.224 13.187 1.00 91.75 72 ASP A C 1
ATOM 583 O O . ASP A 1 72 ? -11.427 11.782 12.606 1.00 91.75 72 ASP A O 1
ATOM 587 N N . PRO A 1 73 ? -9.286 11.507 13.271 1.00 91.81 73 PRO A N 1
ATOM 588 C CA . PRO A 1 73 ? -8.058 11.931 13.947 1.00 91.81 73 PRO A CA 1
ATOM 589 C C . PRO A 1 73 ? -7.284 12.974 13.125 1.00 91.81 73 PRO A C 1
ATOM 591 O O . PRO A 1 73 ? -7.082 12.818 11.914 1.00 91.81 73 PRO A O 1
ATOM 594 N N . GLN A 1 74 ? -6.821 14.019 13.811 1.00 90.88 74 GLN A N 1
ATOM 595 C CA . GLN A 1 74 ? -5.921 15.020 13.243 1.00 90.88 74 GLN A CA 1
ATOM 596 C C . GLN A 1 74 ? -4.484 14.494 13.220 1.00 90.88 74 GLN A C 1
ATOM 598 O O . GLN A 1 74 ? -4.078 13.702 14.072 1.00 90.88 74 GLN A O 1
ATOM 603 N N . SER A 1 75 ? -3.707 14.931 12.228 1.00 89.12 75 SER A N 1
ATOM 604 C CA . SER A 1 75 ? -2.289 14.571 12.150 1.00 89.12 75 SER A CA 1
ATOM 605 C C . SER A 1 75 ? -1.496 15.308 13.235 1.00 89.12 75 SER A C 1
ATOM 607 O O . SER A 1 75 ? -1.731 16.503 13.433 1.00 89.12 75 SER A O 1
ATOM 609 N N . PRO A 1 76 ? -0.556 14.639 13.927 1.00 91.75 76 PRO A N 1
ATOM 610 C CA . PRO A 1 76 ? 0.356 15.323 14.835 1.00 91.75 76 PRO A CA 1
ATOM 611 C C . PRO A 1 76 ? 1.257 16.300 14.066 1.00 91.75 76 PRO A C 1
ATOM 613 O O . PRO A 1 76 ? 1.385 16.219 12.839 1.00 91.75 76 PRO A O 1
ATOM 616 N N . SER A 1 77 ? 1.910 17.216 14.785 1.00 92.69 77 SER A N 1
ATOM 617 C CA . SER A 1 77 ? 2.947 18.058 14.186 1.00 92.69 77 SER A CA 1
ATOM 618 C C . SER A 1 77 ? 4.129 17.204 13.717 1.00 92.69 77 SER A C 1
ATOM 620 O O . SER A 1 77 ? 4.394 16.122 14.246 1.00 92.69 77 SER A O 1
ATOM 622 N N . TYR A 1 78 ? 4.863 17.693 12.717 1.00 93.12 78 TYR A N 1
ATOM 623 C CA . TYR A 1 78 ? 6.036 16.986 12.203 1.00 93.12 78 TYR A CA 1
ATOM 624 C C . TYR A 1 78 ? 7.115 16.817 13.284 1.00 93.12 78 TYR A C 1
ATOM 626 O O . TYR A 1 78 ? 7.712 15.760 13.414 1.00 93.12 78 TYR A O 1
ATOM 634 N N . ASP A 1 79 ? 7.329 17.837 14.11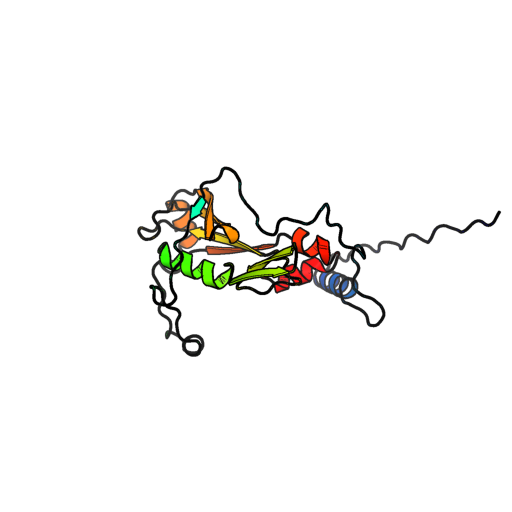0 1.00 96.44 79 ASP A N 1
ATOM 635 C CA . ASP A 1 79 ? 8.268 17.845 15.235 1.00 96.44 79 ASP A CA 1
ATOM 636 C C . ASP A 1 79 ? 7.935 16.819 16.333 1.00 96.44 79 ASP A C 1
ATOM 638 O O . ASP A 1 79 ? 8.850 16.338 17.009 1.00 96.44 79 ASP A O 1
ATOM 642 N N . ALA A 1 80 ? 6.667 16.418 16.478 1.00 95.38 80 ALA A N 1
ATOM 643 C CA . ALA A 1 80 ? 6.258 15.418 17.463 1.00 95.38 80 ALA A CA 1
ATOM 644 C C . ALA A 1 80 ? 6.847 14.023 17.183 1.00 95.38 80 ALA A C 1
ATOM 646 O O . ALA A 1 80 ? 7.016 13.242 18.118 1.00 95.38 80 ALA A O 1
ATOM 647 N N . ILE A 1 81 ? 7.224 13.704 15.935 1.00 93.06 81 ILE A N 1
ATOM 648 C CA . ILE A 1 81 ? 7.812 12.392 15.595 1.00 93.06 81 ILE A CA 1
ATOM 649 C C . ILE A 1 81 ? 9.186 12.176 16.250 1.00 93.06 81 ILE A C 1
ATOM 651 O O . ILE A 1 81 ? 9.613 11.038 16.425 1.00 93.06 81 ILE A O 1
ATOM 655 N N . TYR A 1 82 ? 9.878 13.260 16.616 1.00 95.31 82 TYR A N 1
ATOM 656 C CA . TYR A 1 82 ? 11.202 13.222 17.245 1.00 95.31 82 TYR A CA 1
ATOM 657 C C . TYR A 1 82 ? 11.144 13.250 18.775 1.00 95.31 82 TYR A C 1
ATOM 659 O O . TYR A 1 82 ? 12.185 13.255 19.430 1.00 95.31 82 TYR A O 1
ATOM 667 N N . GLN A 1 83 ? 9.943 13.279 19.353 1.00 96.25 83 GLN A N 1
ATOM 668 C CA . GLN A 1 83 ? 9.723 13.366 20.791 1.00 96.25 83 GLN A CA 1
ATOM 669 C C . GLN A 1 83 ? 9.058 12.070 21.280 1.00 96.25 83 GLN A C 1
ATOM 671 O O . GLN A 1 83 ? 7.854 11.883 21.083 1.00 96.25 83 GLN A O 1
ATOM 676 N N . PRO A 1 84 ? 9.812 11.149 21.913 1.00 93.88 84 PRO A N 1
ATOM 677 C CA . PRO A 1 84 ? 9.248 9.908 22.433 1.00 93.88 84 PRO A CA 1
ATOM 678 C C . PRO A 1 84 ? 8.045 10.172 23.349 1.00 93.88 84 PRO A C 1
ATOM 680 O O . PRO A 1 84 ? 8.151 10.907 24.327 1.00 93.88 84 PRO A O 1
ATOM 683 N N . GLY A 1 85 ? 6.897 9.576 23.024 1.00 91.44 85 GLY A N 1
ATOM 684 C CA . GLY A 1 85 ? 5.653 9.731 23.786 1.00 91.44 85 GLY A CA 1
ATOM 685 C C . GLY A 1 85 ? 4.810 10.970 23.454 1.00 91.44 85 GLY A C 1
ATOM 686 O O . GLY A 1 85 ? 3.722 11.099 24.007 1.00 91.44 85 GLY A O 1
ATOM 687 N N . ALA A 1 86 ? 5.243 11.850 22.541 1.00 94.06 86 ALA A N 1
ATOM 688 C CA . ALA A 1 86 ? 4.467 13.038 22.163 1.00 94.06 86 ALA A CA 1
ATOM 689 C C . ALA A 1 86 ? 3.212 12.720 21.329 1.00 94.06 86 ALA A C 1
ATOM 691 O O . ALA A 1 86 ? 2.263 13.502 21.318 1.00 94.06 86 ALA A O 1
ATOM 692 N N . VAL A 1 87 ? 3.185 11.573 20.641 1.00 92.88 87 VAL A N 1
ATOM 693 C CA . VAL A 1 87 ? 2.038 11.125 19.840 1.00 92.88 87 VAL A CA 1
ATOM 694 C C . VAL A 1 87 ? 1.325 9.988 20.565 1.00 92.88 87 VAL A C 1
ATOM 696 O O . VAL A 1 87 ? 1.842 8.875 20.661 1.00 92.88 87 VAL A O 1
ATOM 699 N N . ALA A 1 88 ? 0.124 10.265 21.071 1.00 89.88 88 ALA A N 1
ATOM 700 C CA . ALA A 1 88 ? -0.718 9.253 21.697 1.00 89.88 88 ALA A CA 1
ATOM 701 C C . ALA A 1 88 ? -1.315 8.303 20.647 1.00 89.88 88 ALA A C 1
ATOM 703 O O . ALA A 1 88 ? -1.842 8.748 19.622 1.00 89.88 88 ALA A O 1
ATOM 704 N N . SER A 1 89 ? -1.276 6.998 20.933 1.00 90.25 89 SER A N 1
ATOM 705 C CA . SER A 1 89 ? -1.964 5.992 20.118 1.00 90.25 89 SER A CA 1
ATOM 706 C C . SER A 1 89 ? -3.469 6.262 20.09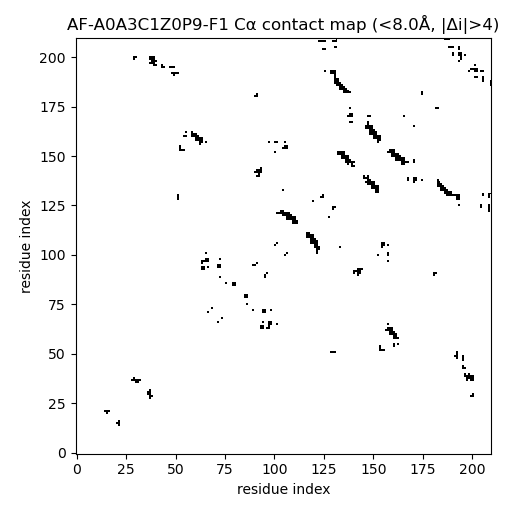7 1.00 90.25 89 SER A C 1
ATOM 708 O O . SER A 1 89 ? -4.062 6.597 21.124 1.00 90.25 89 SER A O 1
ATOM 710 N N . GLN A 1 90 ? -4.083 6.117 18.925 1.00 91.50 90 GLN A N 1
ATOM 711 C CA . GLN A 1 90 ? -5.514 6.335 18.732 1.00 91.50 90 GLN A CA 1
ATOM 712 C C . GLN A 1 90 ? -6.266 4.998 18.725 1.00 91.50 90 GLN A C 1
ATOM 714 O O . GLN A 1 90 ? -5.740 4.013 18.200 1.00 91.50 90 GLN A O 1
AT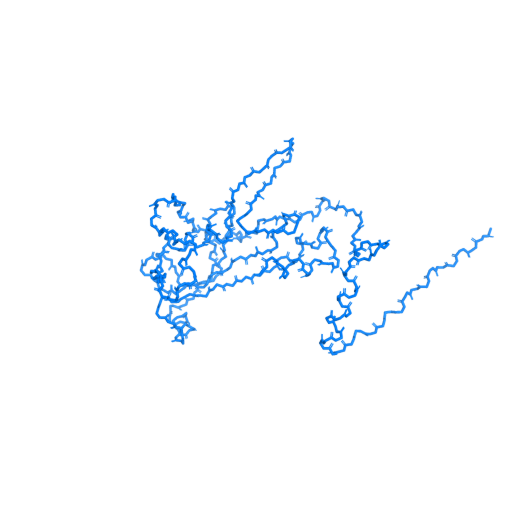OM 719 N N . PRO A 1 91 ? -7.506 4.944 19.247 1.00 92.50 91 PRO A N 1
ATOM 720 C CA . PRO A 1 91 ? -8.330 3.744 19.174 1.00 92.50 91 PRO A CA 1
ATOM 721 C C . PRO A 1 91 ? -8.542 3.258 17.737 1.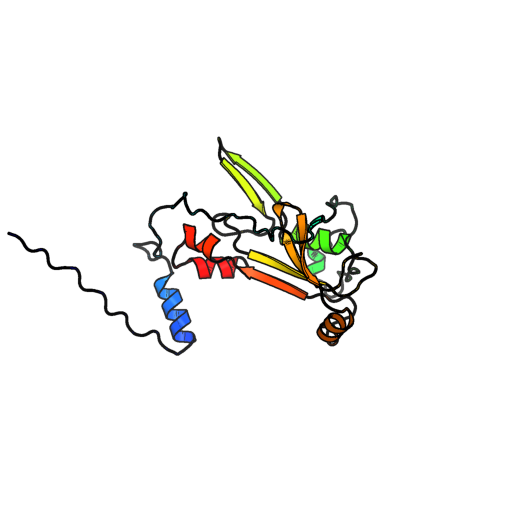00 92.50 91 PRO A C 1
ATOM 723 O O . PRO A 1 91 ? -8.628 4.046 16.789 1.00 92.50 91 PRO A O 1
ATOM 726 N N . LEU A 1 92 ? -8.692 1.946 17.574 1.00 93.50 92 LEU A N 1
ATOM 727 C CA . LEU A 1 92 ? -8.966 1.334 16.281 1.00 93.50 92 LEU A CA 1
ATOM 728 C C . LEU A 1 92 ? -10.437 1.552 15.893 1.00 93.50 92 LEU A C 1
ATOM 730 O O . LEU A 1 92 ? -11.335 0.864 16.380 1.00 93.50 92 LEU A O 1
ATOM 734 N N . THR A 1 93 ? -10.673 2.515 15.006 1.00 95.50 93 THR A N 1
ATOM 735 C CA . THR A 1 93 ? -11.995 2.914 14.515 1.00 95.50 93 THR A CA 1
ATOM 736 C C . THR A 1 93 ? -11.990 2.994 12.995 1.00 95.50 93 THR A C 1
ATOM 738 O O . THR A 1 93 ? -10.933 3.097 12.369 1.00 95.50 93 THR A O 1
ATOM 741 N N . ILE A 1 94 ? -13.173 3.027 12.380 1.00 96.00 94 ILE A N 1
ATOM 742 C CA . ILE A 1 94 ? -13.272 3.193 10.923 1.00 96.00 94 ILE A CA 1
ATOM 743 C C . ILE A 1 94 ? -12.620 4.500 10.442 1.00 96.00 94 ILE A C 1
ATOM 745 O O . ILE A 1 94 ? -12.036 4.548 9.363 1.00 96.00 94 ILE A O 1
ATOM 749 N N . ARG A 1 95 ? -12.656 5.556 11.266 1.00 96.44 95 ARG A N 1
ATOM 750 C CA . ARG A 1 95 ? -12.057 6.864 10.965 1.00 96.44 95 ARG A CA 1
ATOM 751 C C . ARG A 1 95 ? -10.533 6.832 11.059 1.00 96.44 95 ARG A C 1
ATOM 753 O O . ARG A 1 95 ? -9.867 7.392 10.195 1.00 96.44 95 ARG A O 1
ATOM 760 N N . THR A 1 96 ? -9.975 6.162 12.070 1.00 95.75 96 THR A N 1
ATOM 761 C CA . THR A 1 96 ? -8.514 6.045 12.223 1.00 95.75 96 THR A CA 1
ATOM 762 C C . THR A 1 96 ? -7.908 5.139 11.152 1.00 95.75 96 THR A C 1
ATOM 764 O O . THR A 1 96 ? -6.885 5.503 10.578 1.00 95.75 96 THR A O 1
ATOM 767 N N . ILE A 1 97 ? -8.581 4.041 10.782 1.00 96.88 97 ILE A N 1
ATOM 768 C CA . ILE A 1 97 ? -8.203 3.212 9.624 1.00 96.88 97 ILE A CA 1
ATOM 769 C C . ILE A 1 97 ? -8.336 3.977 8.305 1.00 96.88 97 ILE A C 1
ATOM 771 O O . ILE A 1 97 ? -7.437 3.898 7.467 1.00 96.88 97 ILE A O 1
ATOM 775 N N . SER A 1 98 ? -9.411 4.753 8.135 1.00 97.56 98 SER A N 1
ATOM 776 C CA . SER A 1 98 ? -9.572 5.620 6.968 1.00 97.56 98 SER A CA 1
ATOM 777 C C . SER A 1 98 ? -8.397 6.579 6.808 1.00 97.56 98 SER A C 1
ATOM 779 O O . SER A 1 98 ? -7.714 6.545 5.786 1.00 97.56 98 SER A O 1
ATOM 781 N N . ARG A 1 99 ? -8.092 7.360 7.854 1.00 96.69 99 ARG A N 1
ATOM 782 C CA . ARG A 1 99 ? -6.983 8.320 7.836 1.00 96.69 99 ARG A CA 1
ATOM 783 C C . ARG A 1 99 ? -5.640 7.638 7.583 1.00 96.69 99 ARG A C 1
ATOM 785 O O . ARG A 1 99 ? -4.834 8.151 6.812 1.00 96.69 99 ARG A O 1
ATOM 792 N N . PHE A 1 100 ? -5.403 6.488 8.218 1.00 96.31 100 PHE A N 1
ATOM 793 C CA . PHE A 1 100 ? -4.184 5.705 8.026 1.00 96.31 100 PHE A CA 1
ATOM 794 C C . PHE A 1 100 ? -3.979 5.357 6.549 1.00 96.31 100 PHE A C 1
ATOM 796 O O . PHE A 1 100 ? -2.916 5.634 5.995 1.00 96.31 100 PHE A O 1
ATOM 803 N N . PHE A 1 101 ? -4.993 4.797 5.889 1.00 97.81 101 PHE A N 1
ATOM 804 C CA . PHE A 1 101 ? -4.900 4.414 4.481 1.00 97.81 101 PHE A CA 1
ATOM 805 C C . PHE A 1 101 ? -4.925 5.594 3.517 1.00 97.81 101 PHE A C 1
ATOM 807 O O . PHE A 1 101 ? -4.218 5.560 2.511 1.00 97.81 101 PHE A O 1
ATOM 814 N N . GLU A 1 102 ? -5.705 6.633 3.822 1.00 96.69 102 GLU A N 1
ATOM 815 C CA . GLU A 1 102 ? -5.709 7.892 3.084 1.00 96.69 102 GLU A CA 1
ATOM 816 C C . GLU A 1 102 ? -4.279 8.421 2.999 1.00 96.69 102 GLU A C 1
ATOM 818 O O . GLU A 1 102 ? -3.742 8.519 1.902 1.00 96.69 102 GLU A O 1
ATOM 823 N N . LEU A 1 103 ? -3.628 8.665 4.139 1.00 95.00 103 LEU A N 1
ATOM 824 C CA . LEU A 1 103 ? -2.315 9.308 4.188 1.00 95.00 103 LEU A CA 1
ATOM 825 C C . LEU A 1 103 ? -1.149 8.399 3.772 1.00 95.00 103 LEU A C 1
ATOM 827 O O . LEU A 1 103 ? -0.117 8.916 3.353 1.00 95.00 103 LEU A O 1
ATOM 831 N N . SER A 1 104 ? -1.291 7.073 3.858 1.00 95.81 104 SER A N 1
ATOM 832 C CA . SER A 1 104 ? -0.220 6.134 3.483 1.00 95.81 104 SER A CA 1
ATOM 833 C C . SER A 1 104 ? -0.261 5.710 2.013 1.00 95.81 104 SER A C 1
ATOM 835 O O . SER A 1 104 ? 0.753 5.788 1.326 1.00 95.81 104 SER A O 1
ATOM 837 N N . LEU A 1 105 ? -1.421 5.263 1.520 1.00 97.56 105 LEU A N 1
ATOM 838 C CA . LEU A 1 105 ? -1.565 4.592 0.218 1.00 97.56 105 LEU A CA 1
ATOM 839 C C . LEU A 1 105 ? -2.671 5.198 -0.665 1.00 97.56 105 LEU A C 1
ATOM 841 O O . LEU A 1 105 ? -2.948 4.690 -1.755 1.00 97.56 105 LEU A O 1
ATOM 845 N N . GLY A 1 106 ? -3.349 6.246 -0.192 1.00 97.44 106 GLY A N 1
ATOM 846 C CA . GLY A 1 106 ? -4.444 6.903 -0.897 1.00 97.44 106 GLY A CA 1
ATOM 847 C C . GLY A 1 106 ? -4.008 7.665 -2.148 1.00 97.44 106 GLY A C 1
ATOM 848 O O . GLY A 1 106 ? -2.824 7.923 -2.386 1.00 97.44 106 GLY A O 1
ATOM 849 N N . LEU A 1 107 ? -5.003 8.030 -2.960 1.00 97.69 107 LEU A N 1
ATOM 850 C CA . LEU A 1 107 ? -4.805 8.905 -4.111 1.00 97.69 107 LEU A CA 1
ATOM 851 C C . LEU A 1 107 ? -4.660 10.356 -3.652 1.00 97.69 107 LEU A C 1
ATOM 853 O O . LEU A 1 107 ? -5.450 10.830 -2.842 1.00 97.69 107 LEU A O 1
ATOM 857 N N . SER A 1 108 ? -3.678 11.062 -4.204 1.00 96.00 108 SER A N 1
ATOM 858 C CA . SER A 1 108 ? -3.389 12.461 -3.866 1.00 96.00 108 SER A CA 1
ATOM 859 C C . SER A 1 108 ? -3.925 13.444 -4.904 1.00 96.00 108 SER A C 1
ATOM 861 O O . SER A 1 108 ? -4.327 14.556 -4.569 1.00 96.00 108 SER A O 1
ATOM 863 N N . ALA A 1 109 ? -3.940 13.043 -6.176 1.00 96.38 109 ALA A N 1
ATOM 864 C CA . ALA A 1 109 ? -4.434 13.850 -7.283 1.00 96.38 109 ALA A CA 1
ATOM 865 C C . ALA A 1 109 ? -4.693 12.988 -8.523 1.00 96.38 109 ALA A C 1
ATOM 867 O O . ALA A 1 109 ? -4.183 11.874 -8.644 1.00 96.38 109 ALA A O 1
ATOM 868 N N . TRP A 1 110 ? -5.409 13.556 -9.490 1.00 96.88 110 TRP A N 1
ATOM 869 C CA . TRP A 1 110 ? -5.471 13.057 -10.861 1.00 96.88 110 TRP A CA 1
ATOM 870 C C . TRP A 1 110 ? -4.785 14.057 -11.784 1.00 96.88 110 TRP A C 1
ATOM 872 O O . TRP A 1 110 ? -4.982 15.267 -11.663 1.00 96.88 110 TRP A O 1
ATOM 882 N N . LYS A 1 111 ? -3.946 13.559 -12.690 1.00 96.19 111 LYS A N 1
ATOM 883 C CA . LYS A 1 111 ? -3.314 14.358 -13.741 1.00 96.19 111 LYS A CA 1
ATOM 884 C C . LYS A 1 111 ? -3.895 13.964 -15.084 1.00 96.19 111 LYS A C 1
ATOM 886 O O . LYS A 1 111 ? -4.072 12.780 -15.351 1.00 96.19 111 LYS A O 1
ATOM 891 N N . LYS A 1 112 ? -4.125 14.961 -15.935 1.00 96.94 112 LYS A N 1
ATOM 892 C CA . LYS A 1 112 ? -4.614 14.779 -17.299 1.00 96.94 112 LYS A CA 1
ATOM 893 C C . LYS A 1 112 ? -3.759 15.573 -18.279 1.00 96.94 112 LYS A C 1
ATOM 895 O O . LYS A 1 112 ? -3.481 16.748 -18.046 1.00 96.94 112 LYS A O 1
ATOM 900 N N . ALA A 1 113 ? -3.353 14.932 -19.368 1.00 95.19 113 ALA A N 1
ATOM 901 C CA . ALA A 1 113 ? -2.630 15.545 -20.475 1.00 95.19 113 ALA A CA 1
ATOM 902 C C . ALA A 1 113 ? -3.157 14.968 -21.796 1.00 95.19 113 ALA A C 1
ATOM 904 O O . ALA A 1 113 ? -2.938 13.797 -22.106 1.00 95.19 113 ALA A O 1
ATOM 905 N N . GLY A 1 114 ? -3.884 15.788 -22.562 1.00 94.69 114 GLY A N 1
ATOM 906 C CA . GLY A 1 114 ? -4.621 15.318 -23.736 1.00 94.69 114 GLY A CA 1
ATOM 907 C C . GLY A 1 114 ? -5.663 14.263 -23.352 1.00 94.69 114 GLY A C 1
ATOM 908 O O . GLY A 1 114 ? -6.486 14.488 -22.462 1.00 94.69 1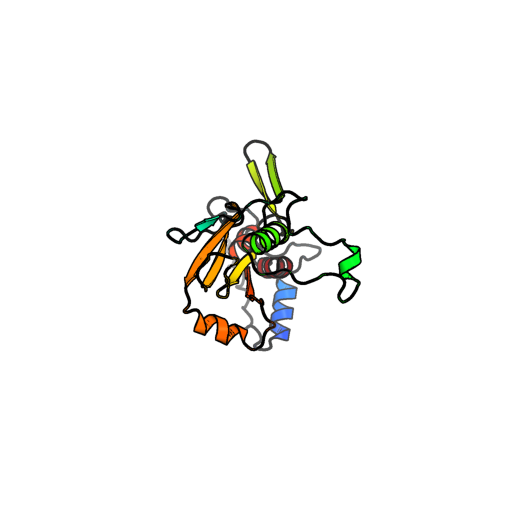14 GLY A O 1
ATOM 909 N N . GLU A 1 115 ? -5.601 13.109 -24.013 1.00 92.88 115 GLU A N 1
ATOM 910 C CA . GLU A 1 115 ? -6.477 11.958 -23.753 1.00 92.88 115 GLU A CA 1
ATOM 911 C C . GLU A 1 115 ? -5.979 11.060 -22.609 1.00 92.88 115 GLU A C 1
ATOM 913 O O . GLU A 1 115 ? -6.716 10.202 -22.135 1.00 92.88 115 GLU A O 1
ATOM 918 N N . SER A 1 116 ? -4.743 11.255 -22.138 1.00 89.56 116 SER A N 1
ATOM 919 C CA . SER A 1 116 ? -4.165 10.453 -21.058 1.00 89.56 116 SER A CA 1
ATOM 920 C C . SER A 1 116 ? -4.509 11.033 -19.690 1.00 89.56 116 SER A C 1
ATOM 922 O O . SER A 1 116 ? -4.312 12.224 -19.442 1.00 89.56 116 SER A O 1
ATOM 924 N N . GLU A 1 117 ? -4.958 10.174 -18.780 1.00 94.81 117 GLU A N 1
ATOM 925 C CA . GLU A 1 117 ? -5.258 10.508 -17.389 1.00 94.81 117 GLU A CA 1
ATOM 926 C C . GLU A 1 117 ? -4.681 9.440 -16.455 1.00 94.81 117 GLU A C 1
ATOM 928 O O . GLU A 1 117 ? -4.758 8.246 -16.739 1.00 94.81 117 GLU A O 1
ATOM 933 N N . TRP A 1 118 ? -4.068 9.862 -15.348 1.00 95.00 118 TRP A N 1
ATOM 934 C CA . TRP A 1 118 ? -3.482 8.947 -14.370 1.00 95.00 118 TRP A CA 1
ATOM 935 C C . TRP A 1 118 ? -3.575 9.492 -12.947 1.00 95.00 118 TRP A C 1
ATOM 937 O O . TRP A 1 118 ? -3.473 10.698 -12.701 1.00 95.00 118 TRP A O 1
ATOM 947 N N . ALA A 1 119 ? -3.732 8.578 -11.993 1.00 96.81 119 ALA A N 1
ATOM 948 C CA . ALA A 1 119 ? -3.742 8.911 -10.579 1.00 96.81 119 ALA A CA 1
ATOM 949 C C . ALA A 1 119 ? -2.317 9.064 -10.034 1.00 96.81 119 ALA A C 1
ATOM 951 O O . ALA A 1 119 ? -1.403 8.320 -10.403 1.00 96.81 119 ALA A O 1
ATOM 952 N N . LEU A 1 120 ? -2.150 10.005 -9.114 1.00 97.06 120 LEU A N 1
ATOM 953 C CA . LEU A 1 120 ? -1.008 10.108 -8.215 1.00 97.06 120 LEU A CA 1
ATOM 954 C C . LEU A 1 120 ? -1.396 9.548 -6.846 1.00 97.06 120 LEU A C 1
ATOM 956 O O . LEU A 1 120 ? -2.556 9.649 -6.443 1.00 97.06 120 LEU A O 1
ATOM 960 N N . ARG A 1 121 ? -0.427 8.976 -6.127 1.00 96.75 121 ARG A N 1
ATOM 961 C CA . ARG A 1 121 ? -0.613 8.478 -4.756 1.00 96.75 121 ARG A CA 1
ATOM 962 C C . ARG A 1 121 ? 0.201 9.287 -3.759 1.00 96.75 121 ARG A C 1
ATOM 964 O O . ARG A 1 121 ? 1.061 10.076 -4.154 1.00 96.75 121 ARG A O 1
ATOM 971 N N . ASN A 1 122 ? -0.109 9.109 -2.480 1.00 95.38 122 ASN A N 1
ATOM 972 C CA . ASN A 1 122 ? 0.640 9.717 -1.382 1.00 95.38 122 ASN A CA 1
ATOM 973 C C . ASN A 1 122 ? 2.044 9.118 -1.228 1.00 95.38 122 ASN A C 1
ATOM 975 O O . ASN A 1 122 ? 2.972 9.831 -0.851 1.00 95.38 122 ASN A O 1
ATOM 979 N N . ASN A 1 123 ? 2.235 7.853 -1.605 1.00 93.62 123 ASN A N 1
ATOM 980 C CA . ASN A 1 123 ? 3.551 7.238 -1.705 1.00 93.62 123 ASN A CA 1
ATOM 981 C C . ASN A 1 123 ? 4.132 7.401 -3.129 1.00 93.62 123 ASN A C 1
ATOM 983 O O . ASN A 1 123 ? 3.426 7.178 -4.120 1.00 93.62 123 ASN A O 1
ATOM 987 N N . PRO A 1 124 ? 5.411 7.798 -3.272 1.00 93.88 124 PRO A N 1
ATOM 988 C CA . PRO A 1 124 ? 6.067 7.847 -4.571 1.00 93.88 124 PRO A CA 1
ATOM 989 C C . PRO A 1 124 ? 6.279 6.432 -5.118 1.00 93.88 124 PRO A C 1
ATOM 991 O O . PRO A 1 124 ? 6.453 5.481 -4.363 1.00 93.88 124 PRO A O 1
ATOM 994 N N . SER A 1 125 ? 6.289 6.312 -6.444 1.00 96.62 125 SER A N 1
ATOM 995 C CA . SER A 1 125 ? 6.541 5.046 -7.131 1.00 96.62 125 SER A CA 1
ATOM 996 C C . SER A 1 125 ? 7.279 5.285 -8.438 1.00 96.62 125 SER A C 1
ATOM 998 O O . SER A 1 125 ? 7.044 6.281 -9.142 1.00 96.62 125 SER A O 1
ATOM 1000 N N . SER A 1 126 ? 8.184 4.373 -8.775 1.00 92.81 126 SER A N 1
ATOM 1001 C CA . SER A 1 126 ? 8.997 4.484 -9.976 1.00 92.81 126 SER A CA 1
ATOM 1002 C C . SER A 1 126 ? 8.115 4.487 -11.235 1.00 92.81 126 SER A C 1
ATOM 1004 O O . SER A 1 126 ? 7.284 3.615 -11.474 1.00 92.81 126 SER A O 1
ATOM 1006 N N . GLY A 1 127 ? 8.209 5.559 -12.027 1.00 93.25 127 GLY A N 1
ATOM 1007 C CA . GLY A 1 127 ? 7.382 5.710 -13.226 1.00 93.25 127 GLY A CA 1
ATOM 1008 C C . GLY A 1 127 ? 5.874 5.809 -12.974 1.00 93.25 127 GLY A C 1
ATOM 1009 O O . GLY A 1 127 ? 5.131 5.692 -13.946 1.00 93.25 127 GLY A O 1
ATOM 1010 N N . ASN A 1 128 ? 5.445 6.047 -11.725 1.00 95.75 128 ASN A N 1
ATOM 1011 C CA . ASN A 1 128 ? 4.043 6.071 -11.295 1.00 95.75 128 ASN A CA 1
ATOM 1012 C C . ASN A 1 128 ? 3.299 4.742 -11.557 1.00 95.75 128 ASN A C 1
ATOM 1014 O O . ASN A 1 128 ? 2.140 4.759 -11.972 1.00 95.75 128 ASN A O 1
ATOM 1018 N N . LEU A 1 129 ? 3.970 3.600 -11.358 1.00 96.19 129 LEU A N 1
ATOM 1019 C CA . LEU A 1 129 ? 3.420 2.267 -11.655 1.00 96.19 129 LEU A CA 1
ATOM 1020 C C . LEU A 1 129 ? 2.753 1.592 -10.453 1.00 96.19 129 LEU A C 1
ATOM 1022 O O . LEU A 1 129 ? 1.896 0.734 -10.647 1.00 96.19 129 LEU A O 1
ATOM 1026 N N . HIS A 1 130 ? 3.103 1.999 -9.232 1.00 97.12 130 HIS A N 1
ATOM 1027 C CA . HIS A 1 130 ? 2.469 1.606 -7.971 1.00 97.12 130 HIS A CA 1
ATOM 1028 C C . HIS A 1 130 ? 2.295 0.081 -7.815 1.00 97.12 130 HIS A C 1
ATOM 1030 O O . HIS A 1 130 ? 1.164 -0.410 -7.768 1.00 97.12 130 HIS A O 1
ATOM 1036 N N . PRO A 1 131 ? 3.389 -0.703 -7.735 1.00 97.62 131 PRO A N 1
ATOM 1037 C CA . PRO A 1 131 ? 3.344 -2.141 -7.473 1.00 97.62 131 PRO A CA 1
ATOM 1038 C C . PRO A 1 131 ? 2.830 -2.483 -6.072 1.00 97.62 131 PRO A C 1
ATOM 1040 O O . PRO A 1 131 ? 2.347 -3.597 -5.881 1.00 97.62 131 PRO A O 1
ATOM 1043 N N . THR A 1 132 ? 2.963 -1.570 -5.107 1.00 97.56 132 THR A N 1
ATOM 1044 C CA . THR A 1 132 ? 2.665 -1.820 -3.694 1.00 97.56 132 THR A CA 1
ATOM 1045 C C . THR A 1 132 ? 1.162 -1.902 -3.425 1.00 97.56 132 THR A C 1
ATOM 1047 O O . THR A 1 132 ? 0.393 -1.012 -3.789 1.00 97.56 132 THR A O 1
ATOM 1050 N N . GLU A 1 133 ? 0.763 -2.968 -2.737 1.00 98.19 133 GLU A N 1
ATOM 1051 C CA . GLU A 1 133 ? -0.603 -3.260 -2.306 1.00 98.19 133 GLU A CA 1
ATOM 1052 C C . GLU A 1 133 ? -0.641 -3.375 -0.782 1.00 98.19 133 GLU A C 1
ATOM 1054 O O . GLU A 1 133 ? 0.201 -4.063 -0.196 1.00 98.19 133 GLU A O 1
ATOM 1059 N N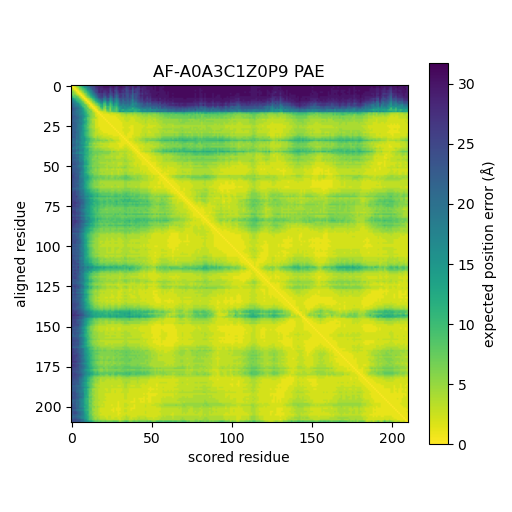 . GLY A 1 134 ? -1.631 -2.738 -0.154 1.00 98.25 134 GLY A N 1
ATOM 1060 C CA . GLY A 1 134 ? -1.807 -2.734 1.297 1.00 98.25 134 GLY A CA 1
ATOM 1061 C C . GLY A 1 134 ? -2.861 -3.730 1.764 1.00 98.25 134 GLY A C 1
ATOM 1062 O O . GLY A 1 134 ? -3.959 -3.798 1.210 1.00 98.25 134 GLY A O 1
ATOM 1063 N N . TYR A 1 135 ? -2.535 -4.468 2.820 1.00 98.62 135 TYR A N 1
ATOM 1064 C CA . TYR A 1 135 ? -3.433 -5.397 3.491 1.00 98.62 135 TYR A CA 1
ATOM 1065 C C . TYR A 1 135 ? -3.456 -5.116 4.984 1.00 98.62 135 TYR A C 1
ATOM 1067 O O . TYR A 1 135 ? -2.419 -4.837 5.579 1.00 98.62 135 TYR A O 1
ATOM 1075 N N . VAL A 1 136 ? -4.624 -5.232 5.604 1.00 98.25 136 VAL A N 1
ATOM 1076 C CA . VAL A 1 136 ? -4.771 -5.075 7.051 1.00 98.25 136 VAL A CA 1
ATOM 1077 C C . VAL A 1 136 ? -5.487 -6.275 7.644 1.00 98.25 136 VAL A C 1
ATOM 1079 O O . VAL A 1 136 ? -6.510 -6.715 7.123 1.00 98.25 136 VAL A O 1
ATOM 1082 N N . MET A 1 137 ? -4.942 -6.815 8.730 1.00 97.31 137 MET A N 1
ATOM 1083 C CA . MET A 1 137 ? -5.624 -7.791 9.567 1.00 97.31 137 MET A CA 1
ATOM 1084 C C . MET A 1 137 ? -6.210 -7.078 10.777 1.00 97.31 137 MET A C 1
ATOM 1086 O O . MET A 1 137 ? -5.470 -6.558 11.615 1.00 97.31 137 MET A O 1
ATOM 1090 N N . LEU A 1 138 ? -7.539 -7.048 10.842 1.00 95.94 138 LEU A N 1
ATOM 1091 C CA . LEU A 1 138 ? -8.285 -6.318 11.856 1.00 95.94 138 LEU A CA 1
ATOM 1092 C C . LEU A 1 138 ? -8.789 -7.280 12.945 1.00 95.94 138 LEU A C 1
ATOM 1094 O O . LEU A 1 138 ? -9.423 -8.284 12.605 1.00 95.94 138 LEU A O 1
ATOM 1098 N N . PRO A 1 139 ? -8.526 -6.996 14.237 1.00 95.12 139 PRO A N 1
ATOM 1099 C CA . PRO A 1 139 ? -9.172 -7.686 15.350 1.00 95.12 139 PRO A CA 1
ATOM 1100 C C . PRO A 1 139 ? -10.656 -7.310 15.465 1.00 95.12 139 PRO A C 1
ATOM 1102 O O . PRO A 1 139 ? -11.092 -6.326 14.858 1.00 95.12 139 PRO A O 1
ATOM 1105 N N . PRO A 1 140 ? -11.435 -8.037 16.288 1.00 93.06 140 PRO A N 1
ATOM 1106 C CA . PRO A 1 140 ? -12.743 -7.546 16.705 1.00 93.06 140 PRO A CA 1
ATOM 1107 C C . PRO A 1 140 ? -12.593 -6.180 17.401 1.00 93.06 140 PRO A C 1
ATOM 1109 O O . PRO A 1 140 ? -11.776 -6.027 18.309 1.00 93.06 140 PRO A O 1
ATOM 1112 N N . SER A 1 141 ? -13.367 -5.184 16.962 1.00 91.50 141 SER A N 1
ATOM 1113 C CA . SER A 1 141 ? -13.403 -3.844 17.562 1.00 91.50 141 SER A CA 1
ATOM 1114 C C . SER A 1 141 ? -14.772 -3.199 17.363 1.00 91.50 141 SER A C 1
ATOM 1116 O O . SER A 1 141 ? -15.246 -3.082 16.228 1.00 91.50 141 SER A O 1
ATOM 1118 N N . ASP A 1 142 ? -15.357 -2.691 18.449 1.00 86.94 142 ASP A N 1
ATOM 1119 C CA . ASP A 1 142 ? -16.636 -1.967 18.430 1.00 86.94 142 ASP A CA 1
ATOM 1120 C C . ASP A 1 142 ? -16.576 -0.713 17.540 1.00 86.94 142 ASP A C 1
ATOM 1122 O O . ASP A 1 142 ? -17.568 -0.317 16.932 1.00 86.94 142 ASP A O 1
ATOM 1126 N N . GLY A 1 143 ? -15.394 -0.100 17.413 1.00 87.94 143 GLY A N 1
ATOM 1127 C CA . GLY A 1 143 ? -15.191 1.128 16.641 1.00 87.94 143 GLY A CA 1
ATOM 1128 C C . GLY A 1 143 ? -15.099 0.936 15.123 1.00 87.94 143 GLY A C 1
ATOM 1129 O O . GLY A 1 143 ? -15.103 1.928 14.387 1.00 87.94 143 GLY A O 1
ATOM 1130 N N . LEU A 1 144 ? -14.965 -0.304 14.637 1.00 87.81 144 LEU A N 1
ATOM 1131 C CA . LEU A 1 144 ? -14.839 -0.600 13.206 1.00 87.81 144 LEU A CA 1
ATOM 1132 C C . LEU A 1 144 ? -16.169 -0.972 12.552 1.00 87.81 144 LEU A C 1
ATOM 1134 O O . LEU A 1 144 ? -16.349 -0.664 11.378 1.00 87.81 144 LEU A O 1
ATOM 1138 N N . ALA A 1 145 ? -17.073 -1.634 13.283 1.00 88.56 145 ALA A N 1
ATOM 1139 C CA . ALA A 1 145 ? -18.244 -2.304 12.704 1.00 88.56 145 ALA A CA 1
ATOM 1140 C C . ALA A 1 145 ? -17.881 -3.212 11.501 1.00 88.56 145 ALA A C 1
ATOM 1142 O O . ALA A 1 145 ? -18.639 -3.328 10.539 1.00 88.56 145 ALA A O 1
ATOM 1143 N N . LEU A 1 146 ? -16.701 -3.842 11.553 1.00 93.69 146 LEU A N 1
ATOM 1144 C CA . LEU A 1 146 ? -16.183 -4.780 10.555 1.00 93.69 146 LEU A CA 1
ATOM 1145 C C . LEU A 1 146 ? -15.957 -6.145 11.200 1.00 93.69 146 LEU A C 1
ATOM 1147 O O . LEU A 1 146 ? -15.591 -6.226 12.374 1.00 93.69 146 LEU A O 1
ATOM 1151 N N . ALA A 1 147 ? -16.122 -7.211 10.419 1.00 94.69 147 ALA A N 1
ATOM 1152 C CA . ALA A 1 147 ? -15.783 -8.548 10.878 1.00 94.69 147 ALA A CA 1
ATOM 1153 C C . ALA A 1 147 ? -14.260 -8.676 11.100 1.00 94.69 147 ALA A C 1
ATOM 1155 O O . ALA A 1 147 ? -13.476 -8.098 10.336 1.00 94.69 147 ALA A O 1
ATOM 1156 N N . PRO A 1 148 ? -13.798 -9.423 12.111 1.00 96.12 148 PRO A N 1
ATOM 1157 C CA . PRO A 1 148 ? -12.379 -9.721 12.245 1.00 96.12 148 PRO A CA 1
ATOM 1158 C C . PRO A 1 148 ? -11.887 -10.502 11.024 1.00 96.12 148 PRO A C 1
ATOM 1160 O O . PRO A 1 148 ? -12.516 -11.462 10.581 1.00 96.12 148 PRO A O 1
ATOM 1163 N N . GLY A 1 149 ? -10.772 -10.079 10.434 1.00 96.81 149 GLY A N 1
ATOM 1164 C CA . GLY A 1 149 ? -10.401 -10.601 9.123 1.00 96.81 149 GLY A CA 1
ATOM 1165 C C . GLY A 1 149 ? -9.216 -9.915 8.468 1.00 96.81 149 GLY A C 1
ATOM 1166 O O . GLY A 1 149 ? -8.690 -8.921 8.969 1.00 96.81 149 GLY A O 1
ATOM 1167 N N . LEU A 1 150 ? -8.815 -10.456 7.320 1.00 98.19 150 LEU A N 1
ATOM 1168 C CA . LEU A 1 150 ? -7.851 -9.840 6.415 1.00 98.19 150 LEU A CA 1
ATOM 1169 C C . LEU A 1 150 ? -8.591 -9.054 5.334 1.00 98.19 150 LEU A C 1
ATOM 1171 O O . LEU A 1 150 ? -9.460 -9.588 4.640 1.00 98.19 150 LEU A O 1
ATOM 1175 N N . TYR A 1 151 ? -8.163 -7.818 5.132 1.00 98.69 151 TYR A N 1
ATOM 1176 C CA . TYR A 1 151 ? -8.716 -6.898 4.154 1.00 98.69 151 TYR A CA 1
ATOM 1177 C C . TYR A 1 151 ? -7.627 -6.415 3.205 1.00 98.69 151 TYR A C 1
ATOM 1179 O O . TYR A 1 151 ? -6.490 -6.197 3.615 1.00 98.69 151 TYR A O 1
ATOM 1187 N N . HIS A 1 152 ? -7.985 -6.235 1.940 1.00 98.81 152 HIS A N 1
ATOM 1188 C CA . HIS A 1 152 ? -7.186 -5.526 0.945 1.00 98.81 152 HIS A CA 1
ATOM 1189 C C . HIS A 1 152 ? -7.655 -4.069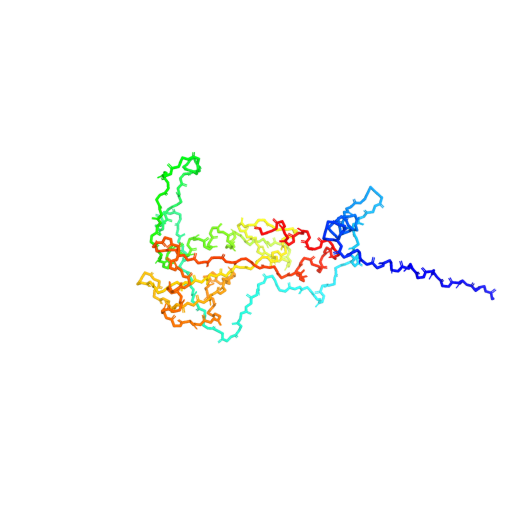 0.871 1.00 98.81 152 HIS A C 1
ATOM 1191 O O . HIS A 1 152 ? -8.857 -3.828 0.801 1.00 98.81 152 HIS A O 1
ATOM 1197 N N . TYR A 1 153 ? -6.741 -3.101 0.863 1.00 98.75 153 TYR A N 1
ATOM 1198 C CA . TYR A 1 153 ? -7.097 -1.704 0.623 1.00 98.75 153 TYR A CA 1
ATOM 1199 C C . TYR A 1 153 ? -7.144 -1.402 -0.876 1.00 98.75 153 TYR A C 1
ATOM 1201 O O . TYR A 1 153 ? -6.122 -1.457 -1.552 1.00 98.75 153 TYR A O 1
ATOM 1209 N N . ALA A 1 154 ? -8.322 -1.035 -1.380 1.00 98.50 154 ALA A N 1
ATOM 1210 C CA . ALA A 1 154 ? -8.548 -0.622 -2.760 1.00 98.50 154 ALA A CA 1
ATOM 1211 C C . ALA A 1 154 ? -8.416 0.914 -2.877 1.00 98.50 154 ALA A C 1
ATOM 1213 O O . ALA A 1 154 ? -9.366 1.635 -2.554 1.00 98.50 154 ALA A O 1
ATOM 1214 N N . PRO A 1 155 ? -7.272 1.455 -3.349 1.00 97.88 155 PRO A N 1
ATOM 1215 C CA . PRO A 1 155 ? -6.981 2.889 -3.261 1.00 97.88 155 PRO A CA 1
ATOM 1216 C C . PRO A 1 155 ? -7.873 3.754 -4.154 1.00 97.88 155 PRO A C 1
ATOM 1218 O O . PRO A 1 155 ? -8.185 4.880 -3.780 1.00 97.88 155 PRO A O 1
ATOM 1221 N N . LYS A 1 156 ? -8.319 3.237 -5.307 1.00 97.44 156 LYS A N 1
ATOM 1222 C CA . LYS A 1 156 ? -9.248 3.952 -6.201 1.00 97.44 156 LYS A CA 1
ATOM 1223 C C . LYS A 1 156 ? -10.598 4.208 -5.529 1.00 97.44 156 LYS A C 1
ATOM 1225 O O . LYS A 1 156 ? -11.179 5.277 -5.682 1.00 97.44 156 LYS A O 1
ATOM 1230 N N . GLU A 1 157 ? -11.040 3.235 -4.736 1.00 97.88 157 GLU A N 1
ATOM 1231 C CA . GLU A 1 157 ? -12.361 3.231 -4.110 1.00 97.88 157 GLU A CA 1
ATOM 1232 C C . GLU A 1 157 ? -12.320 3.846 -2.714 1.00 97.88 157 GLU A C 1
ATOM 1234 O O . GLU A 1 157 ? -13.377 4.065 -2.122 1.00 97.88 157 GLU A O 1
ATOM 1239 N N . HIS A 1 158 ? -11.107 4.080 -2.199 1.00 98.38 158 HIS A N 1
ATOM 1240 C CA . HIS A 1 158 ? -10.832 4.389 -0.806 1.00 98.38 158 HIS A CA 1
ATOM 1241 C C . HIS A 1 158 ? -11.653 3.471 0.115 1.00 98.38 158 HIS A C 1
ATOM 1243 O O . HIS A 1 158 ? -12.570 3.888 0.821 1.00 98.38 158 HIS A O 1
ATOM 1249 N N . GLY A 1 159 ? -11.378 2.168 0.029 1.00 98.25 159 GLY A N 1
ATOM 1250 C CA . GLY A 1 159 ? -12.183 1.143 0.687 1.00 98.25 159 GLY A CA 1
ATOM 1251 C C . GLY A 1 159 ? -11.409 -0.127 1.008 1.00 98.25 159 GLY A C 1
ATOM 1252 O O . GLY A 1 159 ? -10.309 -0.344 0.506 1.00 98.25 159 GLY A O 1
ATOM 1253 N N . LEU A 1 160 ? -12.002 -0.967 1.850 1.00 98.69 160 LEU A N 1
ATOM 1254 C CA . LEU A 1 160 ? -11.481 -2.268 2.247 1.00 98.69 160 LEU A CA 1
ATOM 1255 C C . LEU A 1 160 ? -12.291 -3.385 1.593 1.00 98.69 160 LEU A C 1
ATOM 1257 O O . LEU A 1 160 ? -13.505 -3.458 1.757 1.00 98.69 160 LEU A O 1
ATOM 1261 N N . GLU A 1 161 ? -11.613 -4.271 0.877 1.00 98.62 161 GLU A N 1
ATOM 1262 C CA . GLU A 1 161 ? -12.178 -5.496 0.320 1.00 98.62 161 GLU A CA 1
ATOM 1263 C C . GLU A 1 161 ? -11.891 -6.665 1.262 1.00 98.62 161 GLU A C 1
ATOM 1265 O O . GLU A 1 161 ? -10.726 -6.994 1.510 1.00 98.62 161 GLU A O 1
ATOM 1270 N N . LEU A 1 162 ? -12.938 -7.312 1.777 1.00 98.19 162 LEU A N 1
ATOM 1271 C CA . LEU A 1 162 ? -12.788 -8.479 2.648 1.00 98.19 162 LEU A CA 1
ATOM 1272 C C . LEU A 1 162 ? -12.167 -9.638 1.860 1.00 98.19 162 LEU A C 1
ATOM 1274 O O . LEU A 1 162 ? -12.693 -10.063 0.833 1.00 98.19 162 LEU A O 1
ATOM 1278 N N . ARG A 1 163 ? -11.033 -10.156 2.336 1.00 98.00 163 ARG A N 1
ATOM 1279 C CA . ARG A 1 163 ? -10.344 -11.295 1.711 1.00 98.00 163 ARG A CA 1
ATOM 1280 C C . ARG A 1 163 ? -10.659 -12.597 2.409 1.00 98.00 163 ARG A C 1
ATOM 1282 O O . ARG A 1 163 ? -10.886 -13.600 1.742 1.00 98.00 163 ARG A O 1
ATOM 1289 N N . ILE A 1 164 ? -10.651 -12.564 3.733 1.00 97.12 164 ILE A N 1
ATOM 1290 C CA . ILE A 1 164 ? -11.011 -13.697 4.570 1.00 97.12 164 ILE A CA 1
ATOM 1291 C C . ILE A 1 164 ? -11.491 -13.174 5.919 1.00 97.12 164 ILE A C 1
ATOM 1293 O O . ILE A 1 164 ? -10.837 -12.332 6.535 1.00 97.12 164 ILE A O 1
ATOM 1297 N N . GLU A 1 165 ? -12.646 -13.665 6.348 1.00 97.19 165 GLU A N 1
ATOM 1298 C CA . GLU A 1 165 ? -13.136 -13.498 7.711 1.00 97.19 165 GLU A CA 1
ATOM 1299 C C . GLU A 1 165 ? -12.531 -14.596 8.589 1.00 97.19 165 GLU A C 1
ATOM 1301 O O . GLU A 1 165 ? -12.403 -15.744 8.156 1.00 97.19 165 GLU A O 1
ATOM 1306 N N . TYR A 1 166 ? -12.142 -14.241 9.808 1.00 96.81 166 TYR A N 1
ATOM 1307 C CA . TYR A 1 166 ? -11.613 -15.177 10.791 1.00 96.81 166 TYR A CA 1
ATOM 1308 C C . TYR A 1 166 ? -12.502 -15.198 12.032 1.00 96.81 166 TYR A C 1
ATOM 1310 O O . TYR A 1 166 ? -13.032 -14.155 12.412 1.00 96.81 166 TYR A O 1
ATOM 1318 N N . PRO A 1 167 ? -12.606 -16.342 12.730 1.00 96.75 167 PRO A N 1
ATOM 1319 C CA . PRO A 1 167 ? -13.195 -16.364 14.060 1.00 96.75 167 PRO A CA 1
ATOM 1320 C C . PRO A 1 167 ? -12.480 -15.357 14.984 1.00 96.75 167 PRO A C 1
ATOM 1322 O O . PRO A 1 167 ? -11.239 -15.325 14.987 1.00 96.75 167 PRO A O 1
ATOM 1325 N N . PRO A 1 168 ? -13.212 -14.532 15.760 1.00 94.56 168 PRO A N 1
ATOM 1326 C CA . PRO A 1 168 ? -12.623 -13.494 16.607 1.00 94.56 168 PRO A CA 1
ATOM 1327 C C . PRO A 1 168 ? -11.481 -14.007 17.495 1.00 94.56 168 PRO A C 1
ATOM 1329 O O . PRO A 1 168 ? -10.424 -13.385 17.576 1.00 94.56 168 PRO A O 1
ATOM 1332 N N . GLU A 1 169 ? -11.647 -15.188 18.092 1.00 95.75 169 GLU A N 1
ATOM 1333 C CA . GLU A 1 169 ? -10.672 -15.819 18.979 1.00 95.75 169 GLU A CA 1
ATOM 1334 C C . GLU A 1 169 ? -9.347 -16.162 18.287 1.00 95.75 169 GLU A C 1
ATOM 1336 O O . GLU A 1 169 ? -8.293 -16.156 18.927 1.00 95.75 169 GLU A O 1
ATOM 1341 N N . GLN A 1 170 ? -9.375 -16.442 16.981 1.00 96.12 170 GLN A N 1
ATOM 1342 C CA . GLN A 1 170 ? -8.174 -16.749 16.212 1.00 96.12 170 GLN A CA 1
ATOM 1343 C C . GLN A 1 170 ? -7.339 -15.488 15.988 1.00 96.12 170 GLN A C 1
ATOM 1345 O O . GLN A 1 170 ? -6.119 -15.525 16.164 1.00 96.12 170 GLN A O 1
ATOM 1350 N N . VAL A 1 171 ? -7.988 -14.370 15.651 1.00 94.81 171 VAL A N 1
ATOM 1351 C CA . VAL A 1 171 ? -7.302 -13.083 15.469 1.00 94.81 171 VAL A CA 1
ATOM 1352 C C . VAL A 1 171 ? -6.793 -12.553 16.808 1.00 94.81 171 VAL A C 1
ATOM 1354 O O . VAL A 1 171 ? -5.644 -12.127 16.897 1.00 94.81 171 VAL A O 1
ATOM 1357 N N . THR A 1 172 ? -7.589 -12.660 17.877 1.00 92.81 172 THR A N 1
ATOM 1358 C CA . THR A 1 172 ? -7.150 -12.295 19.233 1.00 92.81 172 THR A CA 1
ATOM 1359 C C . THR A 1 172 ? -5.934 -13.107 19.674 1.00 92.81 172 THR A C 1
ATOM 1361 O O . THR A 1 172 ? -4.990 -12.536 20.208 1.00 92.81 172 THR A O 1
ATOM 1364 N N . ARG A 1 173 ? -5.905 -14.423 19.414 1.00 95.38 173 ARG A N 1
ATOM 1365 C CA . ARG A 1 173 ? -4.743 -15.267 19.739 1.00 95.38 173 ARG A CA 1
ATOM 1366 C C . ARG A 1 173 ? -3.499 -14.865 18.950 1.00 95.38 173 ARG A C 1
ATOM 1368 O O . ARG A 1 173 ? -2.415 -14.840 19.520 1.00 95.38 173 ARG A O 1
ATOM 1375 N N . LEU A 1 174 ? -3.647 -14.553 17.661 1.00 94.69 174 LEU A N 1
ATOM 1376 C CA . LEU A 1 174 ? -2.537 -14.087 16.827 1.00 94.69 174 LEU A CA 1
ATOM 1377 C C . LEU A 1 174 ? -1.933 -12.778 17.358 1.00 94.69 174 LEU A C 1
ATOM 1379 O O . LEU A 1 174 ? -0.726 -12.572 17.262 1.00 94.69 174 LEU A O 1
ATOM 1383 N N . LEU A 1 175 ? -2.773 -11.909 17.918 1.00 95.19 175 LEU A N 1
ATOM 1384 C CA . LEU A 1 175 ? -2.384 -10.596 18.423 1.00 95.19 175 LEU A CA 1
ATOM 1385 C C . LEU A 1 175 ? -2.031 -10.577 19.921 1.00 95.19 175 LEU A C 1
ATOM 1387 O O . LEU A 1 175 ? -1.743 -9.509 20.448 1.00 95.19 175 LEU A O 1
ATOM 1391 N N . ALA A 1 176 ? -2.027 -11.724 20.609 1.00 94.88 176 ALA A N 1
ATOM 1392 C CA . ALA A 1 176 ? -1.913 -11.793 22.071 1.00 94.88 176 ALA A CA 1
ATOM 1393 C C . ALA A 1 176 ? -0.604 -11.209 22.636 1.00 94.88 176 ALA A C 1
ATOM 1395 O O . ALA A 1 176 ? -0.606 -10.654 23.731 1.00 94.88 176 ALA A O 1
ATOM 1396 N N . GLU A 1 177 ? 0.494 -11.301 21.881 1.00 96.06 177 GLU A N 1
ATOM 1397 C CA . GLU A 1 177 ? 1.812 -10.773 22.271 1.00 96.06 177 GLU A CA 1
ATOM 1398 C C . GLU A 1 177 ? 1.989 -9.281 21.931 1.00 96.06 177 GLU A C 1
ATOM 1400 O O . GLU A 1 177 ? 3.029 -8.687 22.219 1.00 96.06 177 GLU A O 1
ATOM 1405 N N . PHE A 1 178 ? 0.993 -8.660 21.292 1.00 94.88 178 PHE A N 1
ATOM 1406 C CA . PHE A 1 178 ? 1.021 -7.248 20.921 1.00 94.88 178 PHE A CA 1
ATOM 1407 C C . PHE A 1 178 ? 0.246 -6.389 21.934 1.00 94.88 178 PHE A C 1
ATOM 1409 O O . PHE A 1 178 ? -0.622 -6.887 22.653 1.00 94.88 178 PHE A O 1
ATOM 1416 N N . PRO A 1 179 ? 0.516 -5.070 21.994 1.00 91.69 179 PRO A N 1
ATOM 1417 C CA . PRO A 1 179 ? -0.258 -4.157 22.827 1.00 91.69 179 PRO A CA 1
ATOM 1418 C C . PRO A 1 179 ? -1.757 -4.178 22.500 1.00 91.69 179 PRO A C 1
ATOM 1420 O O . PRO A 1 179 ? -2.164 -4.406 21.360 1.00 91.69 179 PRO A O 1
ATOM 1423 N N . SER A 1 180 ? -2.585 -3.856 23.496 1.00 87.94 180 SER A N 1
ATOM 1424 C CA . SER A 1 180 ? -4.030 -3.713 23.293 1.00 87.94 180 SER A CA 1
ATOM 1425 C C . SER A 1 180 ? -4.341 -2.705 22.180 1.00 87.94 180 SER A C 1
ATOM 1427 O O . SER A 1 180 ? -3.743 -1.629 22.118 1.00 87.94 180 SER A O 1
ATOM 1429 N N . GLY A 1 181 ? -5.273 -3.061 21.294 1.00 86.44 181 GLY A N 1
ATOM 1430 C CA . GLY A 1 181 ? -5.639 -2.252 20.128 1.00 86.44 181 GLY A CA 1
ATOM 1431 C C . GLY A 1 181 ? -4.682 -2.364 18.934 1.00 86.44 181 GLY A C 1
ATOM 1432 O O . GLY A 1 181 ? -4.879 -1.657 17.947 1.00 86.44 181 GLY A O 1
ATOM 1433 N N . ALA A 1 182 ? -3.671 -3.238 18.992 1.00 92.69 182 ALA A N 1
ATOM 1434 C CA . ALA A 1 182 ? -2.814 -3.520 17.846 1.00 92.69 182 ALA A CA 1
ATOM 1435 C C . ALA A 1 182 ? -3.585 -4.178 16.690 1.00 92.69 182 ALA A C 1
ATOM 1437 O O . ALA A 1 182 ? -4.564 -4.900 16.879 1.00 92.69 182 ALA A O 1
ATOM 1438 N N . PHE A 1 183 ? -3.092 -3.953 15.477 1.00 95.06 183 PHE A N 1
ATOM 1439 C CA . PHE A 1 183 ? -3.521 -4.614 14.249 1.00 95.06 183 PHE A CA 1
ATOM 1440 C C . PHE A 1 183 ? -2.282 -4.920 13.400 1.00 95.06 183 PHE A C 1
ATOM 1442 O O . PHE A 1 183 ? -1.221 -4.332 13.625 1.00 95.06 183 PHE A O 1
ATOM 1449 N N . LEU A 1 184 ? -2.395 -5.823 12.421 1.00 96.94 184 LEU A N 1
ATOM 1450 C CA . LEU A 1 184 ? -1.283 -6.112 11.507 1.00 96.94 184 LEU A CA 1
ATOM 1451 C C . LEU A 1 184 ? -1.511 -5.420 10.170 1.00 96.94 184 LEU A C 1
ATOM 1453 O O . LEU A 1 184 ? -2.588 -5.522 9.585 1.00 96.94 184 LEU A O 1
ATOM 1457 N N . PHE A 1 185 ? -0.475 -4.760 9.670 1.00 97.88 185 PHE A N 1
ATOM 1458 C CA . PHE A 1 185 ? -0.442 -4.175 8.338 1.00 97.88 185 PHE A CA 1
ATOM 1459 C C . PHE A 1 185 ? 0.632 -4.877 7.509 1.00 97.88 185 PHE A C 1
ATOM 1461 O O . PHE A 1 185 ? 1.755 -5.067 7.974 1.00 97.88 185 PHE A O 1
ATOM 1468 N N . GLY A 1 186 ? 0.275 -5.295 6.299 1.00 97.75 186 GLY A N 1
ATOM 1469 C CA . GLY A 1 186 ? 1.151 -6.010 5.383 1.00 97.75 186 GLY A CA 1
ATOM 1470 C C . GLY A 1 186 ? 1.197 -5.332 4.023 1.00 97.75 186 GLY A C 1
ATOM 1471 O O . GLY A 1 186 ? 0.168 -4.928 3.483 1.00 97.75 186 GLY A O 1
ATOM 1472 N N . LEU A 1 187 ? 2.397 -5.252 3.457 1.00 98.06 187 LEU A N 1
ATOM 1473 C CA . LEU A 1 187 ? 2.639 -4.743 2.113 1.00 98.06 187 LEU A CA 1
ATOM 1474 C C . LEU A 1 187 ? 3.050 -5.895 1.197 1.00 98.06 187 LEU A C 1
ATOM 1476 O O . LEU A 1 187 ? 3.797 -6.790 1.591 1.00 98.06 187 LEU A O 1
ATOM 1480 N N . THR A 1 188 ? 2.561 -5.876 -0.039 1.00 97.62 188 THR A N 1
ATOM 1481 C CA . THR A 1 188 ? 2.984 -6.818 -1.087 1.00 97.62 188 THR A CA 1
ATOM 1482 C C . THR A 1 188 ? 3.260 -6.065 -2.382 1.00 97.62 188 THR A C 1
ATOM 1484 O O . THR A 1 188 ? 2.763 -4.956 -2.553 1.00 97.62 188 THR A O 1
ATOM 1487 N N . SER A 1 189 ? 4.004 -6.668 -3.312 1.00 97.62 189 SER A N 1
ATOM 1488 C CA . SER A 1 189 ? 4.295 -6.056 -4.615 1.00 97.62 189 SER A CA 1
ATOM 1489 C C . SER A 1 189 ? 3.734 -6.880 -5.775 1.00 97.62 189 SER A C 1
ATOM 1491 O O . SER A 1 189 ? 4.058 -8.060 -5.948 1.00 97.62 189 SER A O 1
ATOM 1493 N N . VAL A 1 190 ? 2.952 -6.237 -6.642 1.00 97.69 190 VAL A N 1
ATOM 1494 C CA . VAL A 1 190 ? 2.570 -6.761 -7.960 1.00 97.69 190 VAL A CA 1
ATOM 1495 C C . VAL A 1 190 ? 3.722 -6.504 -8.930 1.00 97.69 190 VAL A C 1
ATOM 1497 O O . VAL A 1 190 ? 3.737 -5.524 -9.670 1.00 97.69 190 VAL A O 1
ATOM 1500 N N . HIS A 1 191 ? 4.705 -7.405 -8.929 1.00 97.00 191 HIS A N 1
ATOM 1501 C CA . HIS A 1 191 ? 5.951 -7.272 -9.696 1.00 97.00 191 HIS A CA 1
ATOM 1502 C C . HIS A 1 191 ? 5.745 -6.992 -11.191 1.00 97.00 191 HIS A C 1
ATOM 1504 O O . HIS A 1 191 ? 6.573 -6.321 -11.805 1.00 97.00 191 HIS A O 1
ATOM 1510 N N . TRP A 1 192 ? 4.640 -7.471 -11.775 1.00 96.56 192 TRP A N 1
ATOM 1511 C CA . TRP A 1 192 ? 4.313 -7.226 -13.179 1.00 96.56 192 TRP A CA 1
ATOM 1512 C C . TRP A 1 192 ? 4.147 -5.734 -13.505 1.00 96.56 192 TRP A C 1
ATOM 1514 O O . TRP A 1 192 ? 4.582 -5.313 -14.574 1.00 96.56 192 TRP A O 1
ATOM 1524 N N . ARG A 1 193 ? 3.629 -4.917 -12.571 1.00 97.25 193 ARG A N 1
ATOM 1525 C CA . ARG A 1 193 ? 3.491 -3.461 -12.763 1.00 97.25 193 ARG A CA 1
ATOM 1526 C C . ARG A 1 193 ? 4.820 -2.797 -13.083 1.00 97.25 193 ARG A C 1
ATOM 1528 O O . ARG A 1 193 ? 4.908 -2.052 -14.049 1.00 97.25 193 ARG A O 1
ATOM 1535 N N . GLU A 1 194 ? 5.861 -3.148 -12.340 1.00 97.31 194 GLU A N 1
ATOM 1536 C CA . GLU A 1 194 ? 7.214 -2.635 -12.557 1.00 97.31 194 GLU A CA 1
ATOM 1537 C C . GLU A 1 194 ? 7.927 -3.335 -13.723 1.00 97.31 194 GLU A C 1
ATOM 1539 O O . GLU A 1 194 ? 8.613 -2.691 -14.518 1.00 97.31 194 GLU A O 1
ATOM 1544 N N . ALA A 1 195 ? 7.762 -4.655 -13.863 1.00 96.88 195 ALA A N 1
ATOM 1545 C CA . ALA A 1 195 ? 8.421 -5.447 -14.907 1.00 96.88 195 ALA A CA 1
ATOM 1546 C C . ALA A 1 195 ? 7.986 -5.051 -16.316 1.00 96.88 195 ALA A C 1
ATOM 1548 O O . ALA A 1 195 ? 8.830 -5.036 -17.215 1.00 96.88 195 ALA A O 1
ATOM 1549 N N . TRP A 1 196 ? 6.722 -4.653 -16.483 1.00 96.50 196 TRP A N 1
ATOM 1550 C CA . TRP A 1 196 ? 6.180 -4.154 -17.743 1.00 96.50 196 TRP A CA 1
ATOM 1551 C C . TRP A 1 196 ? 7.013 -3.000 -18.332 1.00 96.50 196 TRP A C 1
ATOM 1553 O O . TRP A 1 196 ? 7.251 -2.963 -19.538 1.00 96.50 196 TRP A O 1
ATOM 1563 N N . LYS A 1 197 ? 7.535 -2.099 -17.487 1.00 96.12 197 LYS A N 1
ATOM 1564 C CA . LYS A 1 197 ? 8.373 -0.967 -17.920 1.00 96.12 197 LYS A CA 1
ATOM 1565 C C . LYS A 1 197 ? 9.871 -1.213 -17.748 1.00 96.12 197 LYS A C 1
ATOM 1567 O O . LYS A 1 197 ? 10.668 -0.856 -18.615 1.00 96.12 197 LYS A O 1
ATOM 1572 N N . TYR A 1 198 ? 10.275 -1.786 -16.617 1.00 96.50 198 TYR A N 1
ATOM 1573 C CA . TYR A 1 198 ? 11.675 -1.822 -16.183 1.00 96.50 198 TYR A CA 1
ATOM 1574 C C . TYR A 1 198 ? 12.346 -3.191 -16.324 1.00 96.50 198 TYR A C 1
ATOM 1576 O O . TYR A 1 198 ? 13.531 -3.322 -16.002 1.00 96.50 198 TYR A O 1
ATOM 1584 N N . GLY A 1 199 ? 11.628 -4.202 -16.822 1.00 96.19 199 GLY A N 1
ATOM 1585 C CA . GLY A 1 199 ? 12.171 -5.528 -17.105 1.00 96.19 199 GLY A CA 1
ATOM 1586 C C . GLY A 1 199 ? 12.879 -6.142 -15.900 1.00 96.19 199 GLY A C 1
ATOM 1587 O O . GLY A 1 199 ? 12.335 -6.200 -14.798 1.00 96.19 199 GLY A O 1
ATOM 1588 N N . GLU A 1 200 ? 14.132 -6.565 -16.085 1.00 96.38 200 GLU A N 1
ATOM 1589 C CA . GLU A 1 200 ? 14.895 -7.268 -15.046 1.00 96.38 200 GLU A CA 1
ATOM 1590 C C . GLU A 1 200 ? 15.142 -6.418 -13.790 1.00 96.38 200 GLU A C 1
ATOM 1592 O O . GLU A 1 200 ? 15.421 -6.972 -12.727 1.00 96.38 200 GLU A O 1
ATOM 1597 N N . ARG A 1 201 ? 15.052 -5.084 -13.891 1.00 96.38 201 ARG A N 1
ATOM 1598 C CA . ARG A 1 201 ? 15.287 -4.152 -12.778 1.00 96.38 201 ARG A CA 1
ATOM 1599 C C . ARG A 1 201 ? 14.080 -4.000 -11.848 1.00 96.38 201 ARG A C 1
ATOM 1601 O O . ARG A 1 201 ? 14.249 -3.502 -10.736 1.00 96.38 201 ARG A O 1
ATOM 1608 N N . ALA A 1 202 ? 12.900 -4.453 -12.263 1.00 97.19 202 ALA A N 1
ATOM 1609 C CA . ALA A 1 202 ? 11.635 -4.257 -11.558 1.00 97.19 202 ALA A CA 1
ATOM 1610 C C . ALA A 1 202 ? 11.657 -4.650 -10.082 1.00 97.19 202 ALA A C 1
ATOM 1612 O O . ALA A 1 202 ? 11.122 -3.928 -9.246 1.00 97.19 202 ALA A O 1
ATOM 1613 N N . PHE A 1 203 ? 12.342 -5.744 -9.738 1.00 96.69 203 PHE A N 1
ATOM 1614 C CA . PHE A 1 203 ? 12.433 -6.180 -8.348 1.00 96.69 203 PHE A CA 1
ATOM 1615 C C . PHE A 1 203 ? 13.130 -5.134 -7.459 1.00 96.69 203 PHE A C 1
ATOM 1617 O O . PHE A 1 203 ? 12.752 -4.986 -6.307 1.00 96.69 203 PHE A O 1
ATOM 1624 N N . ARG A 1 204 ? 14.066 -4.316 -7.973 1.00 96.75 204 ARG A N 1
ATOM 1625 C CA . ARG A 1 204 ? 14.623 -3.198 -7.182 1.00 96.75 204 ARG A CA 1
ATOM 1626 C C . ARG A 1 204 ? 13.578 -2.133 -6.888 1.00 96.75 204 ARG A C 1
ATOM 1628 O O . ARG A 1 204 ? 13.514 -1.668 -5.762 1.00 96.75 204 ARG A O 1
ATOM 1635 N N . TYR A 1 205 ? 12.804 -1.746 -7.899 1.00 96.81 205 TYR A N 1
ATOM 1636 C CA . TYR A 1 205 ? 11.796 -0.701 -7.748 1.00 96.81 205 TYR A CA 1
ATOM 1637 C C . TYR A 1 205 ? 10.656 -1.151 -6.837 1.00 96.81 205 TYR A C 1
ATOM 1639 O O . TYR A 1 205 ? 10.304 -0.415 -5.930 1.00 96.81 205 TYR A O 1
ATOM 1647 N N . CYS A 1 206 ? 10.217 -2.409 -6.941 1.00 97.00 206 CYS A N 1
ATOM 1648 C CA . CYS A 1 206 ? 9.272 -2.985 -5.980 1.00 97.00 206 CYS A CA 1
ATOM 1649 C C . CYS A 1 206 ? 9.767 -2.882 -4.526 1.00 97.00 206 CYS A C 1
ATOM 1651 O O . CYS A 1 206 ? 8.974 -2.578 -3.649 1.00 97.00 206 CYS A O 1
ATOM 1653 N N . ASN A 1 207 ? 11.064 -3.104 -4.269 1.00 95.31 207 ASN A N 1
ATOM 1654 C CA . ASN A 1 207 ? 11.646 -2.984 -2.924 1.00 95.31 207 ASN A CA 1
ATOM 1655 C C . ASN A 1 207 ? 11.936 -1.533 -2.495 1.00 95.31 207 ASN A C 1
ATOM 1657 O O . ASN A 1 207 ? 12.225 -1.308 -1.330 1.00 95.31 207 ASN A O 1
ATOM 1661 N N . HIS A 1 208 ? 11.947 -0.563 -3.412 1.00 94.50 208 HIS A N 1
ATOM 1662 C CA . HIS A 1 208 ? 12.048 0.858 -3.057 1.00 94.50 208 HIS A CA 1
ATOM 1663 C C . HIS A 1 208 ? 10.683 1.474 -2.742 1.00 94.50 208 HIS A C 1
ATOM 1665 O O . HIS A 1 208 ? 10.624 2.473 -2.033 1.00 94.50 208 HIS A O 1
ATOM 1671 N N . ASP A 1 209 ? 9.615 0.886 -3.277 1.00 93.06 209 ASP A N 1
ATOM 1672 C CA . ASP A 1 209 ? 8.235 1.327 -3.082 1.00 93.06 209 ASP A CA 1
ATOM 1673 C C . ASP A 1 209 ? 7.581 0.768 -1.797 1.00 93.06 209 ASP A C 1
ATOM 1675 O O . ASP A 1 209 ? 6.464 1.175 -1.468 1.00 93.06 209 ASP A O 1
ATOM 1679 N N . VAL A 1 210 ? 8.228 -0.185 -1.110 1.00 89.25 210 VAL A N 1
ATOM 1680 C CA . VAL A 1 210 ? 7.807 -0.794 0.172 1.00 89.25 210 VAL A CA 1
ATOM 1681 C C . VAL A 1 210 ? 8.692 -0.266 1.290 1.00 89.25 210 VAL A C 1
ATOM 1683 O O . VAL A 1 210 ? 8.125 0.111 2.338 1.00 89.25 210 VAL A O 1
#

Nearest PDB structures (foldseek):
  3eo7-assembly1_A  TM=7.712E-01  e=1.227E-11  Trichormus variabilis ATCC 29413
  8pz5-assembly1_B  TM=7.305E-01  e=5.450E-08  Cyanothece sp. PCC 7425
  5lq4-assembly1_B  TM=6.399E-01  e=4.265E-08  Cyanothece sp. PCC 7425
  7ly7-assembly1_B  TM=6.063E-01  e=1.091E-04  Thermoactinomyces vulgaris
  7ly5-assembly1_B-2  TM=6.743E-01  e=2.201E-03  Thermoactinomyces vulgaris

Solvent-accessible surface area (backbone atoms only — not comparable to full-atom values): 12832 Å² total; per-residue (Å²): 140,81,85,81,73,80,78,78,77,75,79,78,72,79,78,61,87,50,69,65,56,44,51,50,51,51,48,69,61,35,43,69,49,99,92,42,74,43,57,46,84,87,62,79,60,71,94,70,62,66,76,72,70,76,77,69,87,93,44,61,71,48,70,43,66,89,70,58,85,86,39,77,72,61,82,77,61,79,72,39,79,81,38,90,81,65,67,76,88,73,74,60,24,45,51,46,53,23,51,52,44,46,67,52,61,13,66,69,47,75,49,75,58,91,92,49,72,49,74,39,50,56,49,77,39,78,93,70,35,52,31,63,43,49,32,40,39,42,48,70,40,90,52,47,83,52,79,18,24,38,27,38,56,30,48,94,69,42,23,37,32,54,73,44,80,47,62,52,69,58,48,48,59,74,46,61,91,49,64,92,78,61,68,50,77,46,79,47,62,48,59,63,42,36,28,60,74,41,27,74,34,15,68,59,50,48,63,71,51,106

Secondary structure (DSSP, 8-state):
------------PPPPSSHHHHHHHHHHHHS-BTTBPPP--SS--GGGPPPSS---TTS-EEEPPP--TTSSSPPPPGGGGGSTT-SPPPP--HHHHHHHHHHHHSEEEEEEETTEEEEEESS--GGG---EEEEEEEPP-TTT-S-SEEEEEETTTTEEEEEEE--HHHHHHHTTTSPTT--EEEEEE-HHHHHHHHGGGHHHHHHH--

Radius of gyration: 22.43 Å; Cα contacts (8 Å, |Δi|>4): 301; chains: 1; bounding box: 46×41×74 Å

pLDDT: mean 92.0, std 12.01, range [38.31, 98.81]

Foldseek 3Di:
DDDPDDDDDPPPDDQDPDPVSNVVVLVVQQCADPVGHHDAPVDFPPVPQDDLWDDDPPFDKFAQDDDDCPDPPHDDDPVLVVPVPSDDDDADASNVVLVVCCQQWAWDDWDDDPPDIDTDTNFDADVRLNQKWKKKQDADDPRYPDAGAIWTQGRVRSITTGDDGDDNVVSCVVCVPPDPRDIDMDMDGPLCSQCSPRNSNSVVRSVVRD

Mean predicted aligned error: 6.28 Å